Protein AF-A0A2E2U7T3-F1 (afdb_monomer_lite)

Structure (mmCIF, N/CA/C/O backbone):
data_AF-A0A2E2U7T3-F1
#
_entry.id   AF-A0A2E2U7T3-F1
#
loop_
_atom_site.group_PDB
_atom_site.id
_atom_site.type_symbol
_atom_site.label_atom_id
_atom_site.label_alt_id
_atom_site.label_comp_id
_atom_site.label_asym_id
_atom_site.label_entity_id
_atom_site.label_seq_id
_atom_site.pdbx_PDB_ins_code
_atom_site.Cartn_x
_atom_site.Cartn_y
_atom_site.Cartn_z
_atom_site.occupancy
_atom_site.B_iso_or_equiv
_atom_site.auth_seq_id
_atom_site.auth_comp_id
_atom_site.auth_asym_id
_atom_site.auth_atom_id
_atom_site.pdbx_PDB_model_num
ATOM 1 N N . MET A 1 1 ? -47.213 -24.373 41.919 1.00 46.91 1 MET A N 1
ATOM 2 C CA . MET A 1 1 ? -46.836 -24.764 40.545 1.00 46.91 1 MET A CA 1
ATOM 3 C C . MET A 1 1 ? -45.874 -23.704 40.054 1.00 46.91 1 MET A C 1
ATOM 5 O O . MET A 1 1 ? -46.317 -22.635 39.662 1.00 46.91 1 MET A O 1
ATOM 9 N N . GLU A 1 2 ? -44.577 -23.946 40.214 1.00 41.34 2 GLU A N 1
ATOM 10 C CA . GLU A 1 2 ? -43.526 -23.010 39.811 1.00 41.34 2 GLU A CA 1
ATOM 11 C C . GLU A 1 2 ? -43.036 -23.394 38.414 1.00 41.34 2 GLU A C 1
ATOM 13 O O . GLU A 1 2 ? -42.557 -24.502 38.183 1.00 41.34 2 GLU A O 1
ATOM 18 N N . SER A 1 3 ? -43.235 -22.485 37.466 1.00 50.59 3 SER A N 1
ATOM 19 C CA . SER A 1 3 ? -42.784 -22.589 36.083 1.00 50.59 3 SER A CA 1
ATOM 20 C C . SER A 1 3 ? -41.325 -22.142 35.986 1.00 50.59 3 SER A C 1
ATOM 22 O O . SER A 1 3 ? -41.040 -20.945 35.958 1.00 50.59 3 SER A O 1
ATOM 24 N N . GLY A 1 4 ? -40.403 -23.106 35.951 1.00 47.34 4 GLY A N 1
ATOM 25 C CA . GLY A 1 4 ? -38.987 -22.868 35.677 1.00 47.34 4 GLY A CA 1
ATOM 26 C C . GLY A 1 4 ? -38.748 -22.626 34.186 1.00 47.34 4 GLY A C 1
ATOM 27 O O . GLY A 1 4 ? -38.989 -23.506 33.362 1.00 47.34 4 GLY A O 1
ATOM 28 N N . VAL A 1 5 ? -38.276 -21.428 33.843 1.00 52.25 5 VAL A N 1
ATOM 29 C CA . VAL A 1 5 ? -37.826 -21.065 32.494 1.00 52.25 5 VAL A CA 1
ATOM 30 C C . VAL A 1 5 ? -36.401 -21.589 32.319 1.00 52.25 5 VAL A C 1
ATOM 32 O O . VAL A 1 5 ? -35.467 -21.085 32.940 1.00 52.25 5 VAL A O 1
ATOM 35 N N . GLY A 1 6 ? -36.241 -22.631 31.504 1.00 47.88 6 GLY A N 1
ATOM 36 C CA . GLY A 1 6 ? -34.936 -23.173 31.137 1.00 47.88 6 GLY A CA 1
ATOM 37 C C . GLY A 1 6 ? -34.226 -22.253 30.146 1.00 47.88 6 GLY A C 1
ATOM 38 O O . GLY A 1 6 ? -34.691 -22.077 29.023 1.00 47.88 6 GLY A O 1
ATOM 39 N N . PHE A 1 7 ? -33.096 -21.678 30.558 1.00 43.38 7 PHE A N 1
ATOM 40 C CA . PHE A 1 7 ? -32.148 -21.043 29.649 1.00 43.38 7 PHE A CA 1
ATOM 41 C C . PHE A 1 7 ? -31.358 -22.137 28.926 1.00 43.38 7 PHE A C 1
ATOM 43 O O . PHE A 1 7 ? -30.601 -22.882 29.541 1.00 43.38 7 PHE A O 1
ATOM 50 N N . THR A 1 8 ? -31.545 -22.245 27.615 1.00 48.19 8 THR A N 1
ATOM 51 C CA . THR A 1 8 ? -30.661 -23.015 26.738 1.00 48.19 8 THR A CA 1
ATOM 52 C C . THR A 1 8 ? -29.345 -22.264 26.581 1.00 48.19 8 THR A C 1
ATOM 54 O O . THR A 1 8 ? -29.297 -21.235 25.904 1.00 48.19 8 THR A O 1
ATOM 57 N N . GLU A 1 9 ? -28.289 -22.775 27.211 1.00 41.50 9 GLU A N 1
ATOM 58 C CA . GLU A 1 9 ? -26.912 -22.372 26.930 1.00 41.50 9 GLU A CA 1
ATOM 59 C C . GLU A 1 9 ? -26.604 -22.662 25.455 1.00 41.50 9 GLU A C 1
ATOM 61 O O . GLU A 1 9 ? -26.718 -23.794 24.979 1.00 41.50 9 GLU A O 1
ATOM 66 N N . LEU A 1 10 ? -26.273 -21.609 24.706 1.00 36.19 10 LEU A N 1
ATOM 67 C CA . LEU A 1 10 ? -25.765 -21.743 23.346 1.00 36.19 10 LEU A CA 1
ATOM 68 C C . LEU A 1 10 ? -24.374 -22.388 23.416 1.00 36.19 10 LEU A C 1
ATOM 70 O O . LEU A 1 10 ? -23.575 -21.991 24.264 1.00 36.19 10 LEU A O 1
ATOM 74 N N . PRO A 1 11 ? -24.060 -23.362 22.546 1.00 41.06 11 PRO A N 1
ATOM 75 C CA . PRO A 1 11 ? -22.774 -24.036 22.583 1.00 41.06 11 PRO A CA 1
ATOM 76 C C . PRO A 1 11 ? -21.643 -23.041 22.314 1.00 41.06 11 PRO A C 1
ATOM 78 O O . PRO A 1 11 ? -21.634 -22.356 21.288 1.00 41.06 11 PRO A O 1
ATOM 81 N N . ASP A 1 12 ? -20.674 -23.007 23.229 1.00 39.50 12 ASP A N 1
ATOM 82 C CA . ASP A 1 12 ? -19.398 -22.323 23.053 1.00 39.50 12 ASP A CA 1
ATOM 83 C C . ASP A 1 12 ? -18.688 -22.899 21.820 1.00 39.50 12 ASP A C 1
ATOM 85 O O . ASP A 1 12 ? -18.049 -23.955 21.848 1.00 39.50 12 ASP A O 1
ATOM 89 N N . LEU A 1 13 ? -18.813 -22.190 20.697 1.00 40.09 13 LEU A N 1
ATOM 90 C CA . LEU A 1 13 ? -17.999 -22.390 19.507 1.00 40.09 13 LEU A CA 1
ATOM 91 C C . LEU A 1 13 ? -16.556 -22.030 19.869 1.00 40.09 13 LEU A C 1
ATOM 93 O O . LEU A 1 13 ? -16.108 -20.895 19.694 1.00 40.09 13 LEU A O 1
ATOM 97 N N . HIS A 1 14 ? -15.818 -23.019 20.373 1.00 39.97 14 HIS A N 1
ATOM 98 C CA . HIS A 1 14 ? -14.368 -22.982 20.520 1.00 39.97 14 HIS A CA 1
ATOM 99 C C . HIS A 1 14 ? -13.716 -22.857 19.134 1.00 39.97 14 HIS A C 1
ATOM 101 O O . HIS A 1 14 ? -13.230 -23.815 18.537 1.00 39.97 14 HIS A O 1
ATOM 107 N N . TYR A 1 15 ? -13.712 -21.635 18.605 1.00 41.25 15 TYR A N 1
ATOM 108 C CA . TYR A 1 15 ? -12.959 -21.260 17.422 1.00 41.25 15 TYR A CA 1
ATOM 109 C C . TYR A 1 15 ? -11.473 -21.353 17.777 1.00 41.25 15 TYR A C 1
ATOM 111 O O . TYR A 1 15 ? -10.964 -20.563 18.579 1.00 41.25 15 TYR A O 1
ATOM 119 N N . SER A 1 16 ? -10.778 -22.339 17.209 1.00 46.09 16 SER A N 1
ATOM 120 C CA . SER A 1 16 ? -9.335 -22.509 17.377 1.00 46.09 16 SER A CA 1
ATOM 121 C C . SER A 1 16 ? -8.607 -21.186 17.102 1.00 46.09 16 SER A C 1
ATOM 123 O O . SER A 1 16 ? -8.783 -20.570 16.047 1.00 46.09 16 SER A O 1
ATOM 125 N N . GLN A 1 17 ? -7.747 -20.747 18.030 1.00 51.31 17 GLN A N 1
ATOM 126 C CA . GLN A 1 17 ? -6.911 -19.551 17.853 1.00 51.31 17 GLN A CA 1
ATOM 127 C C . GLN A 1 17 ? -6.013 -19.624 16.600 1.00 51.31 17 GLN A C 1
ATOM 129 O O . GLN A 1 17 ? -5.540 -18.581 16.145 1.00 51.31 17 GLN A O 1
ATOM 134 N N . SER A 1 18 ? -5.807 -20.813 16.012 1.00 54.72 18 SER A N 1
ATOM 135 C CA . SER A 1 18 ? -5.059 -20.972 14.760 1.00 54.72 18 SER A CA 1
ATOM 136 C C . SER A 1 18 ? -5.748 -20.311 13.560 1.00 54.72 18 SER A C 1
ATOM 138 O O . SER A 1 18 ? -5.061 -19.742 12.714 1.00 54.72 18 SER A O 1
ATOM 140 N N . ASP A 1 19 ? -7.084 -20.298 13.498 1.00 53.09 19 ASP A N 1
ATOM 141 C CA . ASP A 1 19 ? -7.810 -19.840 12.301 1.00 53.09 19 ASP A CA 1
ATOM 142 C C . ASP A 1 19 ? -7.903 -18.317 12.188 1.00 53.09 19 ASP A C 1
ATOM 144 O O . ASP A 1 19 ? -7.937 -17.783 11.081 1.00 53.09 19 ASP A O 1
ATOM 148 N N . LYS A 1 20 ? -7.800 -17.586 13.309 1.00 57.56 20 LYS A N 1
ATOM 149 C CA . LYS A 1 20 ? -7.731 -16.109 13.311 1.00 57.56 20 LYS A CA 1
ATOM 150 C C . LYS A 1 20 ? -6.426 -15.553 12.720 1.00 57.56 20 LYS A C 1
ATOM 152 O O . LYS A 1 20 ? -6.241 -14.337 12.650 1.00 57.56 20 LYS A O 1
ATOM 157 N N . SER A 1 21 ? -5.505 -16.433 12.326 1.00 68.38 21 SER A N 1
ATOM 158 C CA . SER A 1 21 ? -4.165 -16.096 11.851 1.00 68.38 21 SER A CA 1
ATOM 159 C C . SER A 1 21 ? -3.968 -16.314 10.351 1.00 68.38 21 SER A C 1
ATOM 161 O O . SER A 1 21 ? -2.831 -16.433 9.915 1.00 68.38 21 SER A O 1
ATOM 163 N N . SER A 1 22 ? -5.031 -16.342 9.542 1.00 87.88 22 SER A N 1
ATOM 164 C CA . SER A 1 22 ? -4.906 -16.461 8.084 1.00 87.88 22 SER A CA 1
ATOM 165 C C . SER A 1 22 ? -5.577 -15.305 7.352 1.00 87.88 22 SER A C 1
ATOM 167 O O . SER A 1 22 ? -6.648 -14.850 7.737 1.00 87.88 22 SER A O 1
ATOM 169 N N . TRP A 1 23 ? -4.983 -14.872 6.239 1.00 92.94 23 TRP A N 1
ATOM 170 C CA . TRP A 1 23 ? -5.620 -13.945 5.299 1.00 92.94 23 TRP A CA 1
ATOM 171 C C . TRP A 1 23 ? -6.943 -14.486 4.745 1.00 92.94 23 TRP A C 1
ATOM 173 O O . TRP A 1 23 ? -7.853 -13.713 4.457 1.00 92.94 23 TRP A O 1
ATOM 183 N N . LYS A 1 24 ? -7.067 -15.814 4.607 1.00 93.56 24 LYS A N 1
ATOM 184 C CA . LYS A 1 24 ? -8.181 -16.469 3.905 1.00 93.56 24 LYS A CA 1
ATOM 185 C C . LYS A 1 24 ? -9.553 -16.099 4.475 1.00 93.56 24 LYS A C 1
ATOM 187 O O . LYS A 1 24 ? -10.489 -15.942 3.702 1.00 93.56 24 LYS A O 1
ATOM 192 N N . MET A 1 25 ? -9.666 -15.931 5.792 1.00 93.44 25 MET A N 1
ATOM 193 C CA . MET A 1 25 ? -10.944 -15.619 6.447 1.00 93.44 25 MET A CA 1
ATOM 194 C C . MET A 1 25 ? -11.463 -14.206 6.152 1.00 93.44 25 MET A C 1
ATOM 196 O O . MET A 1 25 ? -12.645 -13.949 6.332 1.00 93.44 25 MET A O 1
ATOM 200 N N . TYR A 1 26 ? -10.586 -13.298 5.718 1.00 95.81 26 TYR A N 1
ATOM 201 C CA . TYR A 1 26 ? -10.921 -11.900 5.445 1.00 95.81 26 TYR A CA 1
ATOM 202 C C . TYR A 1 26 ? -11.040 -11.606 3.950 1.00 95.81 26 TYR A C 1
ATOM 204 O O . TYR A 1 26 ? -11.210 -10.453 3.563 1.00 95.81 26 TYR A O 1
ATOM 212 N N . LYS A 1 27 ? -10.862 -12.613 3.090 1.00 97.00 27 LYS A N 1
ATOM 213 C CA . LYS A 1 27 ? -10.844 -12.418 1.642 1.00 97.00 27 LYS A CA 1
ATOM 214 C C . LYS A 1 27 ? -12.244 -12.078 1.145 1.00 97.00 27 LYS A C 1
ATOM 216 O O . LYS A 1 27 ? -13.190 -12.807 1.423 1.00 97.00 27 LYS A O 1
ATOM 221 N N . VAL A 1 28 ? -12.341 -11.004 0.369 1.00 97.50 28 VAL A N 1
ATOM 222 C CA . VAL A 1 28 ? -13.601 -10.540 -0.228 1.00 97.50 28 VAL A CA 1
ATOM 223 C C . VAL A 1 28 ? -13.554 -10.501 -1.752 1.00 97.50 28 VAL A C 1
ATOM 225 O O . VAL A 1 28 ? -14.606 -10.451 -2.384 1.00 97.50 28 VAL A O 1
ATOM 228 N N . ASP A 1 29 ? -12.368 -10.545 -2.363 1.00 97.88 29 ASP A N 1
ATOM 229 C CA . ASP A 1 29 ? -12.221 -10.545 -3.821 1.00 97.88 29 ASP A CA 1
ATOM 230 C C . ASP A 1 29 ? -10.925 -11.238 -4.271 1.00 97.88 29 ASP A C 1
ATOM 232 O O . ASP A 1 29 ? -9.885 -11.096 -3.624 1.00 97.88 29 ASP A O 1
ATOM 236 N N . ASP A 1 30 ? -10.992 -11.952 -5.396 1.00 97.56 30 ASP A N 1
ATOM 237 C CA . ASP A 1 30 ? -9.853 -12.527 -6.133 1.00 97.56 30 ASP A CA 1
ATOM 238 C C . ASP A 1 30 ? -9.239 -11.538 -7.148 1.00 97.56 30 ASP A C 1
ATOM 240 O O . ASP A 1 30 ? -8.307 -11.869 -7.875 1.00 97.56 30 ASP A O 1
ATOM 244 N N . CYS A 1 31 ? -9.834 -10.350 -7.280 1.00 97.50 31 CYS A N 1
ATOM 245 C CA . CYS A 1 31 ? -9.489 -9.296 -8.228 1.00 97.50 31 CYS A CA 1
ATOM 246 C C . CYS A 1 31 ? -9.306 -9.779 -9.676 1.00 97.50 31 CYS A C 1
ATOM 248 O O . CYS A 1 31 ? -8.450 -9.322 -10.436 1.00 97.50 31 CYS A O 1
ATOM 250 N N . LEU A 1 32 ? -10.164 -10.702 -10.105 1.00 96.88 32 LEU A N 1
ATOM 251 C CA . LEU A 1 32 ? -10.082 -11.280 -11.442 1.00 96.88 32 LEU A CA 1
ATOM 252 C C . LEU A 1 32 ? -10.743 -10.423 -12.524 1.00 96.88 32 LEU A C 1
ATOM 254 O O . LEU A 1 32 ? -10.620 -10.776 -13.697 1.00 96.88 32 LEU A O 1
ATOM 258 N N . MET A 1 33 ? -11.366 -9.293 -12.170 1.00 97.00 33 MET A N 1
ATOM 259 C CA . MET A 1 33 ? -12.014 -8.409 -13.139 1.00 97.00 33 MET A CA 1
ATOM 260 C C . MET A 1 33 ? -11.006 -7.932 -14.188 1.00 97.00 33 MET A C 1
ATOM 262 O O . MET A 1 33 ? -9.823 -7.726 -13.896 1.00 97.00 33 MET A O 1
ATOM 266 N N . ALA A 1 34 ? -11.485 -7.766 -15.416 1.00 95.56 34 ALA A N 1
ATOM 267 C CA . ALA A 1 34 ? -10.718 -7.240 -16.533 1.00 95.56 34 ALA A CA 1
ATOM 268 C C . ALA A 1 34 ? -11.534 -6.149 -17.227 1.00 95.56 34 ALA A C 1
ATOM 270 O O . ALA A 1 34 ? -12.735 -6.312 -17.449 1.00 95.56 34 ALA A O 1
ATOM 271 N N . ASN A 1 35 ? -10.884 -5.040 -17.573 1.00 94.44 35 ASN A N 1
ATOM 272 C CA . ASN A 1 35 ? -11.495 -4.038 -18.436 1.00 94.44 35 ASN A CA 1
ATOM 273 C C . ASN A 1 35 ? -11.334 -4.458 -19.903 1.00 94.44 35 ASN A C 1
ATOM 275 O O . ASN A 1 35 ? -10.274 -4.263 -20.488 1.00 94.44 35 ASN A O 1
ATOM 279 N N . ILE A 1 36 ? -12.389 -5.022 -20.494 1.00 93.69 36 ILE A N 1
ATOM 280 C CA . ILE A 1 36 ? -12.374 -5.502 -21.886 1.00 93.69 36 ILE A CA 1
ATOM 281 C C . ILE A 1 36 ? -12.232 -4.382 -22.926 1.00 93.69 36 ILE A C 1
ATOM 283 O O . ILE A 1 36 ? -11.930 -4.664 -24.080 1.00 93.69 36 ILE A O 1
ATOM 287 N N . TYR A 1 37 ? -12.444 -3.126 -22.526 1.00 94.12 37 TYR A N 1
ATOM 288 C CA . TYR A 1 37 ? -12.296 -1.957 -23.395 1.00 94.12 37 TYR A CA 1
ATOM 289 C C . TYR A 1 37 ? -10.886 -1.356 -23.350 1.00 94.12 37 TYR A C 1
ATOM 291 O O . TYR A 1 37 ? -10.566 -0.470 -24.136 1.00 94.12 37 TYR A O 1
ATOM 299 N N . ASP A 1 38 ? -10.042 -1.807 -22.422 1.00 93.94 38 ASP A N 1
ATOM 300 C CA . ASP A 1 38 ? -8.648 -1.392 -22.322 1.00 93.94 38 ASP A CA 1
ATOM 301 C C . ASP A 1 38 ? -7.783 -2.413 -23.067 1.00 93.94 38 ASP A C 1
ATOM 303 O O . ASP A 1 38 ? -7.486 -3.495 -22.560 1.00 93.94 38 ASP A O 1
ATOM 307 N N . GLU A 1 39 ? -7.364 -2.071 -24.286 1.00 93.94 39 GLU A N 1
ATOM 308 C CA . GLU A 1 39 ? -6.544 -2.944 -25.141 1.00 93.94 39 GLU A CA 1
ATOM 309 C C . GLU A 1 39 ? -5.215 -3.356 -24.482 1.00 93.94 39 GLU A C 1
ATOM 311 O O . GLU A 1 39 ? -4.606 -4.366 -24.847 1.00 93.94 39 GLU A O 1
ATOM 316 N N . GLN A 1 40 ? -4.751 -2.594 -23.487 1.00 95.38 40 GLN A N 1
ATOM 317 C CA . GLN A 1 40 ? -3.533 -2.892 -22.741 1.00 95.38 40 GLN A CA 1
ATOM 318 C C . GLN A 1 40 ? -3.793 -3.723 -21.482 1.00 95.38 40 GLN A C 1
ATOM 320 O O . GLN A 1 40 ? -2.835 -4.098 -20.807 1.00 95.38 40 GLN A O 1
ATOM 325 N N . GLU A 1 41 ? -5.048 -4.022 -21.135 1.00 94.88 41 GLU A N 1
ATOM 326 C CA . GLU A 1 41 ? -5.402 -4.792 -19.941 1.00 94.88 41 GLU A CA 1
ATOM 327 C C . GLU A 1 41 ? -4.715 -6.158 -19.942 1.00 94.88 41 GLU A C 1
ATOM 329 O O . GLU A 1 41 ? -4.077 -6.521 -18.958 1.00 94.88 41 GLU A O 1
ATOM 334 N N . MET A 1 42 ? -4.765 -6.896 -21.055 1.00 95.19 42 MET A N 1
ATOM 335 C CA . MET A 1 42 ? -4.176 -8.238 -21.124 1.00 95.19 42 MET A CA 1
ATOM 336 C C . MET A 1 42 ? -2.658 -8.215 -20.918 1.00 95.19 42 MET A C 1
ATOM 338 O O . MET A 1 42 ? -2.148 -8.965 -20.088 1.00 95.19 42 MET A O 1
ATOM 342 N N . LYS A 1 43 ? -1.952 -7.279 -21.565 1.00 95.88 43 LYS A N 1
ATOM 343 C CA . LYS A 1 43 ? -0.509 -7.063 -21.352 1.00 95.88 43 LYS A CA 1
ATOM 344 C C . LYS A 1 43 ? -0.203 -6.648 -19.911 1.00 95.88 43 LYS A C 1
ATOM 346 O O . LYS A 1 43 ? 0.773 -7.093 -19.318 1.00 95.88 43 LYS A O 1
ATOM 351 N N . ALA A 1 44 ? -1.057 -5.825 -19.306 1.00 96.75 44 ALA A N 1
ATOM 352 C CA . ALA A 1 44 ? -0.914 -5.442 -17.905 1.00 96.75 44 ALA A CA 1
ATOM 353 C C . ALA A 1 44 ? -1.056 -6.651 -16.967 1.00 96.75 44 ALA A C 1
ATOM 355 O O . ALA A 1 44 ? -0.360 -6.758 -15.956 1.00 96.75 44 ALA A O 1
ATOM 356 N N . ARG A 1 45 ? -1.944 -7.594 -17.291 1.00 96.69 45 ARG A N 1
ATOM 357 C CA . ARG A 1 45 ? -2.126 -8.802 -16.481 1.00 96.69 45 ARG A CA 1
ATOM 358 C C . ARG A 1 45 ? -0.902 -9.714 -16.507 1.00 96.69 45 ARG A C 1
ATOM 360 O O . ARG A 1 45 ? -0.649 -10.362 -15.488 1.00 96.69 45 ARG A O 1
ATOM 367 N N . GLU A 1 46 ? -0.134 -9.733 -17.595 1.00 96.25 46 GLU A N 1
ATOM 368 C CA . GLU A 1 46 ? 1.138 -10.472 -17.693 1.00 96.25 46 GLU A CA 1
ATOM 369 C C . GLU A 1 46 ? 2.180 -9.955 -16.692 1.00 96.25 46 GLU A C 1
ATOM 371 O O . GLU A 1 46 ? 2.906 -10.745 -16.095 1.00 96.25 46 GLU A O 1
ATOM 376 N N . ILE A 1 47 ? 2.184 -8.646 -16.418 1.00 96.25 47 ILE A N 1
ATOM 377 C CA . ILE A 1 47 ? 3.038 -8.017 -15.393 1.00 96.25 47 ILE A CA 1
ATOM 378 C C . ILE A 1 47 ? 2.391 -7.989 -13.997 1.00 96.25 47 ILE A C 1
ATOM 380 O O . ILE A 1 47 ? 2.846 -7.281 -13.099 1.00 96.25 47 ILE A O 1
ATOM 384 N N . GLY A 1 48 ? 1.313 -8.755 -13.800 1.00 96.75 48 GLY A N 1
ATOM 385 C CA . GLY A 1 48 ? 0.676 -8.951 -12.500 1.00 96.75 48 GLY A CA 1
ATOM 386 C C . GLY A 1 48 ? -0.427 -7.957 -12.137 1.00 96.75 48 GLY A C 1
ATOM 387 O O . GLY A 1 48 ? -0.920 -8.023 -11.018 1.00 96.75 48 GLY A O 1
ATOM 388 N N . PHE A 1 49 ? -0.857 -7.064 -13.030 1.00 97.88 49 PHE A N 1
ATOM 389 C CA . PHE A 1 49 ? -1.966 -6.140 -12.757 1.00 97.88 49 PHE A CA 1
ATOM 390 C C . PHE A 1 49 ? -3.309 -6.880 -12.637 1.00 97.88 49 PHE A C 1
ATOM 392 O O . PHE A 1 49 ? -3.620 -7.745 -13.462 1.00 97.88 49 PHE A O 1
ATOM 399 N N . ARG A 1 50 ? -4.114 -6.556 -11.622 1.00 97.88 50 ARG A N 1
ATOM 400 C CA . ARG A 1 50 ? -5.440 -7.145 -11.366 1.00 97.88 50 ARG A CA 1
ATOM 401 C C . ARG A 1 50 ? -6.416 -6.069 -10.898 1.00 97.88 50 ARG A C 1
ATOM 403 O O . ARG A 1 50 ? -5.995 -5.099 -10.266 1.00 97.88 50 ARG A O 1
ATOM 410 N N . ARG A 1 51 ? -7.710 -6.244 -11.185 1.00 97.75 51 ARG A N 1
ATOM 411 C CA . ARG A 1 51 ? -8.782 -5.315 -10.788 1.00 97.75 51 ARG A CA 1
ATOM 412 C C . ARG A 1 51 ? -9.800 -6.023 -9.913 1.00 97.75 51 ARG A C 1
ATOM 414 O O . ARG A 1 51 ? -10.270 -7.105 -10.251 1.00 97.75 51 ARG A O 1
ATOM 421 N N . CYS A 1 52 ? -10.158 -5.401 -8.806 1.00 98.12 52 CYS A N 1
ATOM 422 C CA . CYS A 1 52 ? -11.176 -5.903 -7.897 1.00 98.12 52 CYS A CA 1
ATOM 423 C C . CYS A 1 52 ? -12.563 -5.392 -8.327 1.00 98.12 52 CYS A C 1
ATOM 425 O O . CYS A 1 52 ? -12.672 -4.479 -9.152 1.00 98.12 52 CYS A O 1
ATOM 427 N N . ARG A 1 53 ? -13.642 -5.998 -7.816 1.00 97.38 53 ARG A N 1
ATOM 428 C CA . ARG A 1 53 ? -15.026 -5.652 -8.203 1.00 97.38 53 ARG A CA 1
ATOM 429 C C . ARG A 1 53 ? -15.406 -4.209 -7.879 1.00 97.38 53 ARG A C 1
ATOM 431 O O . ARG A 1 53 ? -16.252 -3.634 -8.551 1.00 97.38 53 ARG A O 1
ATOM 438 N N . ASP A 1 54 ? -14.755 -3.623 -6.884 1.00 97.25 54 ASP A N 1
ATOM 439 C CA . ASP A 1 54 ? -14.899 -2.224 -6.476 1.00 97.25 54 ASP A CA 1
ATOM 440 C C . ASP A 1 54 ? -14.149 -1.223 -7.381 1.00 97.25 54 ASP A C 1
ATOM 442 O O . ASP A 1 54 ? -14.132 -0.030 -7.091 1.00 97.25 54 ASP A O 1
ATOM 446 N N . GLY A 1 55 ? -13.474 -1.680 -8.441 1.00 96.62 55 GLY A N 1
ATOM 447 C CA . GLY A 1 55 ? -12.658 -0.838 -9.320 1.00 96.62 55 GLY A CA 1
ATOM 448 C C . GLY A 1 55 ? -11.259 -0.508 -8.786 1.00 96.62 55 GLY A C 1
ATOM 449 O O . GLY A 1 55 ? -10.449 0.069 -9.513 1.00 96.62 55 GLY A O 1
ATOM 450 N N . SER A 1 56 ? -10.933 -0.908 -7.555 1.00 97.69 56 SER A N 1
ATOM 451 C CA . SER A 1 56 ? -9.564 -0.866 -7.047 1.00 97.69 56 SER A CA 1
ATOM 452 C C . SER A 1 56 ? -8.688 -1.920 -7.729 1.00 97.69 56 SER A C 1
ATOM 454 O O . SER A 1 56 ? -9.152 -2.743 -8.523 1.00 97.69 56 SER A O 1
ATOM 456 N N . ILE A 1 57 ? -7.390 -1.894 -7.429 1.00 97.69 57 ILE A N 1
ATOM 457 C CA . ILE A 1 57 ? -6.399 -2.736 -8.100 1.00 97.69 57 ILE A CA 1
ATOM 458 C C . ILE A 1 57 ? -5.471 -3.424 -7.116 1.00 97.69 57 ILE A C 1
ATOM 460 O O . ILE A 1 57 ? -5.130 -2.876 -6.068 1.00 97.69 57 ILE A O 1
ATOM 464 N N . SER A 1 58 ? -5.010 -4.608 -7.487 1.00 97.75 58 SER A N 1
ATOM 465 C CA . SER A 1 58 ? -4.049 -5.387 -6.715 1.00 97.75 58 SER A CA 1
ATOM 466 C C . SER A 1 58 ? -3.001 -5.925 -7.680 1.00 97.75 58 SER A C 1
ATOM 468 O O . SER A 1 58 ? -3.338 -6.445 -8.737 1.00 97.75 58 SER A O 1
ATOM 470 N N . PHE A 1 59 ? -1.721 -5.769 -7.373 1.00 97.88 59 PHE A N 1
ATOM 471 C CA . PHE A 1 59 ? -0.661 -6.403 -8.146 1.00 97.88 59 PHE A CA 1
ATOM 472 C C . PHE A 1 59 ? -0.294 -7.759 -7.539 1.00 97.88 59 PHE A C 1
ATOM 474 O O . PHE A 1 59 ? -0.189 -7.906 -6.317 1.00 97.88 59 PHE A O 1
ATOM 481 N N . VAL A 1 60 ? -0.042 -8.738 -8.408 1.00 96.88 60 VAL A N 1
ATOM 482 C CA . VAL A 1 60 ? 0.583 -10.009 -8.032 1.00 96.88 60 VAL A CA 1
ATOM 483 C C . VAL A 1 60 ? 1.974 -9.707 -7.485 1.00 96.88 60 VAL A C 1
ATOM 485 O O . VAL A 1 60 ? 2.772 -9.016 -8.123 1.00 96.88 60 VAL A O 1
ATOM 488 N N . GLN A 1 61 ? 2.288 -10.241 -6.305 1.00 95.06 61 GLN A N 1
ATOM 489 C CA . GLN A 1 61 ? 3.630 -10.094 -5.760 1.00 95.06 61 GLN A CA 1
ATOM 490 C C . GLN A 1 61 ? 4.601 -11.030 -6.490 1.00 95.06 61 GLN A C 1
ATOM 492 O O . GLN A 1 61 ? 4.365 -12.238 -6.534 1.00 95.06 61 GLN A O 1
ATOM 497 N N . PRO A 1 62 ? 5.743 -10.520 -6.975 1.00 93.88 62 PRO A N 1
ATOM 498 C CA . PRO A 1 62 ? 6.780 -11.372 -7.537 1.00 93.88 62 PRO A CA 1
ATOM 499 C C . PRO A 1 62 ? 7.333 -12.369 -6.503 1.00 93.88 62 PRO A C 1
ATOM 501 O O . PRO A 1 62 ? 7.370 -12.062 -5.306 1.00 93.88 62 PRO A O 1
ATOM 504 N N . PRO A 1 63 ? 7.843 -13.535 -6.932 1.00 91.44 63 PRO A N 1
ATOM 505 C CA . PRO A 1 63 ? 8.447 -14.491 -6.014 1.00 91.44 63 PRO A CA 1
ATOM 506 C C . PRO A 1 63 ? 9.596 -13.849 -5.226 1.00 91.44 63 PRO A C 1
ATOM 508 O O . PRO A 1 63 ? 10.378 -13.049 -5.758 1.00 91.44 63 PRO A O 1
ATOM 511 N N . ALA A 1 64 ? 9.693 -14.204 -3.943 1.00 89.12 64 ALA A N 1
ATOM 512 C CA . ALA A 1 64 ? 10.792 -13.769 -3.093 1.00 89.12 64 ALA A CA 1
ATOM 513 C C . ALA A 1 64 ? 12.137 -14.286 -3.635 1.00 89.12 64 ALA A C 1
ATOM 515 O O . ALA A 1 64 ? 12.201 -15.335 -4.279 1.00 89.12 64 ALA A O 1
ATOM 516 N N . ARG A 1 65 ? 13.221 -13.550 -3.377 1.00 85.50 65 ARG A N 1
ATOM 517 C CA . ARG A 1 65 ? 14.583 -13.914 -3.812 1.00 85.50 65 ARG A CA 1
ATOM 518 C C . ARG A 1 65 ? 15.548 -13.991 -2.627 1.00 85.50 65 ARG A C 1
ATOM 520 O O . ARG A 1 65 ? 15.252 -13.501 -1.541 1.00 85.50 65 ARG A O 1
ATOM 527 N N . GLY A 1 66 ? 16.720 -14.581 -2.854 1.00 82.81 66 GLY A N 1
ATOM 528 C CA . GLY A 1 66 ? 17.756 -14.752 -1.832 1.00 82.81 66 GLY A CA 1
ATOM 529 C C . GLY A 1 66 ? 17.512 -15.946 -0.904 1.00 82.81 66 GLY A C 1
ATOM 530 O O . GLY A 1 66 ? 16.470 -16.601 -0.960 1.00 82.81 66 GLY A O 1
ATOM 531 N N . VAL A 1 67 ? 18.500 -16.244 -0.056 1.00 76.44 67 VAL A N 1
ATOM 532 C CA . VAL A 1 67 ? 18.464 -17.387 0.871 1.00 76.44 67 VAL A CA 1
ATOM 533 C C . VAL A 1 67 ? 17.272 -17.241 1.821 1.00 76.44 67 VAL A C 1
ATOM 535 O O . VAL A 1 67 ? 17.141 -16.228 2.502 1.00 76.44 67 VAL A O 1
ATOM 538 N N . GLY A 1 68 ? 16.375 -18.232 1.828 1.00 77.06 68 GLY A N 1
ATOM 539 C CA . GLY A 1 68 ? 15.174 -18.228 2.672 1.00 77.06 68 GLY A CA 1
ATOM 540 C C . GLY A 1 68 ? 14.121 -17.175 2.300 1.00 77.06 68 GLY A C 1
ATOM 541 O O . GLY A 1 68 ? 13.301 -16.829 3.143 1.00 77.06 68 GLY A O 1
ATOM 542 N N . GLY A 1 69 ? 14.146 -16.630 1.075 1.00 77.94 69 GLY A N 1
ATOM 543 C CA . GLY A 1 69 ? 13.202 -15.585 0.658 1.00 77.94 69 GLY A CA 1
ATOM 544 C C . GLY A 1 69 ? 13.488 -14.216 1.282 1.00 77.94 69 GLY A C 1
ATOM 545 O O . GLY A 1 69 ? 12.573 -13.409 1.435 1.00 77.94 69 GLY A O 1
ATOM 546 N N . TRP A 1 70 ? 1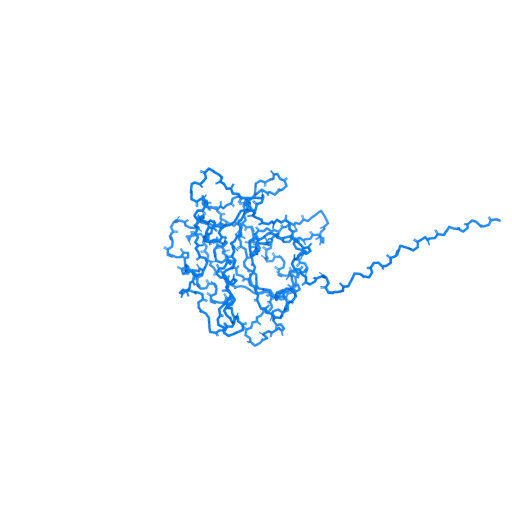4.753 -13.961 1.637 1.00 74.94 70 TRP A N 1
ATOM 547 C CA . TRP A 1 70 ? 15.234 -12.724 2.261 1.00 74.94 70 TRP A CA 1
ATOM 548 C C . TRP A 1 70 ? 14.685 -11.447 1.607 1.00 74.94 70 TRP A C 1
ATOM 550 O O . TRP A 1 70 ? 14.295 -10.501 2.288 1.00 74.94 70 TRP A O 1
ATOM 560 N N . GLU A 1 71 ? 14.592 -11.418 0.279 1.00 80.12 71 GLU A N 1
ATOM 561 C CA . GLU A 1 71 ? 14.000 -10.316 -0.469 1.00 80.12 71 GLU A CA 1
ATOM 562 C C . GLU A 1 71 ? 12.509 -10.578 -0.749 1.00 80.12 71 GLU A C 1
ATOM 564 O O . GLU A 1 71 ? 12.115 -10.950 -1.858 1.00 80.12 71 GLU A O 1
ATOM 569 N N . GLY A 1 72 ? 11.667 -10.378 0.268 1.00 77.00 72 GLY A N 1
ATOM 570 C CA . GLY A 1 72 ? 10.210 -10.416 0.133 1.00 77.00 72 GLY A CA 1
ATOM 571 C C . GLY A 1 72 ? 9.704 -9.196 -0.641 1.00 77.00 72 GLY A C 1
ATOM 572 O O . GLY A 1 72 ? 9.640 -8.098 -0.089 1.00 77.00 72 GLY A O 1
ATOM 573 N N . LYS A 1 73 ? 9.334 -9.374 -1.918 1.00 91.44 73 LYS A N 1
ATOM 574 C CA . LYS A 1 73 ? 8.966 -8.320 -2.896 1.00 91.44 73 LYS A CA 1
ATOM 575 C C . LYS A 1 73 ? 7.652 -7.557 -2.594 1.00 91.44 73 LYS A C 1
ATOM 577 O O . LYS A 1 73 ? 7.023 -6.968 -3.476 1.00 91.44 73 LYS A O 1
ATOM 582 N N . CYS A 1 74 ? 7.214 -7.564 -1.339 1.00 94.25 74 CYS A N 1
ATOM 583 C CA . CYS A 1 74 ? 5.989 -6.923 -0.864 1.00 94.25 74 CYS A CA 1
ATOM 584 C C . CYS A 1 74 ? 6.044 -5.389 -0.956 1.00 94.25 74 CYS A C 1
ATOM 586 O O . CYS A 1 74 ? 5.050 -4.761 -1.311 1.00 94.25 74 CYS A O 1
ATOM 588 N N . GLY A 1 75 ? 7.210 -4.772 -0.717 1.00 95.81 75 GLY A N 1
ATOM 589 C CA . GLY A 1 75 ? 7.383 -3.317 -0.838 1.00 95.81 75 GLY A CA 1
ATOM 590 C C . GLY A 1 75 ? 7.214 -2.826 -2.279 1.00 95.81 75 GLY A C 1
ATOM 591 O O . GLY A 1 75 ? 6.564 -1.814 -2.523 1.00 95.81 75 GLY A O 1
ATOM 592 N N . GLN A 1 76 ? 7.732 -3.588 -3.242 1.00 96.62 76 GLN A N 1
ATOM 593 C CA . GLN A 1 76 ? 7.564 -3.357 -4.676 1.00 96.62 76 GLN A CA 1
ATOM 594 C C . GLN A 1 76 ? 6.093 -3.458 -5.089 1.00 96.62 76 GLN A C 1
ATOM 596 O O . GLN A 1 76 ? 5.606 -2.629 -5.848 1.00 96.62 76 GLN A O 1
ATOM 601 N N . THR A 1 77 ? 5.377 -4.442 -4.541 1.00 97.31 77 THR A N 1
ATOM 602 C CA . THR A 1 77 ? 3.942 -4.636 -4.798 1.00 97.31 77 THR A CA 1
ATOM 603 C C . THR A 1 77 ? 3.121 -3.461 -4.265 1.00 97.31 77 THR A C 1
ATOM 605 O O . THR A 1 77 ? 2.288 -2.920 -4.985 1.00 97.31 77 THR A O 1
ATOM 608 N N . PHE A 1 78 ? 3.409 -2.991 -3.044 1.00 97.62 78 PHE A N 1
ATOM 609 C CA . PHE A 1 78 ? 2.835 -1.745 -2.521 1.00 97.62 78 PHE A CA 1
ATOM 610 C C . PHE A 1 78 ? 3.146 -0.543 -3.428 1.00 97.62 78 PHE A C 1
ATOM 612 O O . PHE A 1 78 ? 2.262 0.270 -3.705 1.00 97.62 78 PHE A O 1
ATOM 619 N N . GLY A 1 79 ? 4.387 -0.443 -3.913 1.00 97.62 79 GLY A N 1
ATOM 620 C CA . GLY A 1 79 ? 4.795 0.600 -4.847 1.00 97.62 79 GLY A CA 1
ATOM 621 C C . GLY A 1 79 ? 3.960 0.588 -6.126 1.00 97.62 79 GLY A C 1
ATOM 622 O O . GLY A 1 79 ? 3.440 1.631 -6.512 1.00 97.62 79 GLY A O 1
ATOM 623 N N . ALA A 1 80 ? 3.777 -0.581 -6.746 1.00 98.06 80 ALA A N 1
ATOM 624 C CA . ALA A 1 80 ? 2.976 -0.742 -7.960 1.00 98.06 80 ALA A CA 1
ATOM 625 C C . ALA A 1 80 ? 1.494 -0.421 -7.716 1.00 98.06 80 ALA A C 1
ATOM 627 O O . ALA A 1 80 ? 0.901 0.351 -8.472 1.00 98.06 80 ALA A O 1
ATOM 628 N N . ASN A 1 81 ? 0.926 -0.930 -6.613 1.00 98.19 81 ASN A N 1
ATOM 629 C CA . ASN A 1 81 ? -0.443 -0.616 -6.209 1.00 98.19 81 ASN A CA 1
ATOM 630 C C . ASN A 1 81 ? -0.649 0.898 -6.084 1.00 98.19 81 ASN A C 1
ATOM 632 O O . ASN A 1 81 ? -1.617 1.465 -6.593 1.00 98.19 81 ASN A O 1
ATOM 636 N N . THR A 1 82 ? 0.287 1.565 -5.413 1.00 97.62 82 THR A N 1
ATOM 637 C CA . THR A 1 82 ? 0.193 3.001 -5.172 1.00 97.62 82 THR A CA 1
ATOM 638 C C . THR A 1 82 ? 0.382 3.808 -6.448 1.00 97.62 82 THR A C 1
ATOM 640 O O . THR A 1 82 ? -0.371 4.746 -6.703 1.00 97.62 82 THR A O 1
ATOM 643 N N . LEU A 1 83 ? 1.368 3.438 -7.262 1.00 97.19 83 LEU A N 1
ATOM 644 C CA . LEU A 1 83 ? 1.677 4.145 -8.493 1.00 97.19 83 LEU A CA 1
ATOM 645 C C . LEU A 1 83 ? 0.485 4.130 -9.458 1.00 97.19 83 LEU A C 1
ATOM 647 O O . LEU A 1 83 ? 0.151 5.162 -10.036 1.00 97.19 83 LEU A O 1
ATOM 651 N N . TYR A 1 84 ? -0.207 2.996 -9.578 1.00 97.50 84 TYR A N 1
ATOM 652 C CA . TYR A 1 84 ? -1.439 2.953 -10.359 1.00 97.50 84 TYR A CA 1
ATOM 653 C C . TYR A 1 84 ? -2.565 3.751 -9.695 1.00 97.50 84 TYR A C 1
ATOM 655 O O . TYR A 1 84 ? -3.257 4.504 -10.370 1.00 97.50 84 TYR A O 1
ATOM 663 N N . SER A 1 85 ? -2.740 3.631 -8.377 1.00 97.06 85 SER A N 1
ATOM 664 C CA . SER A 1 85 ? -3.837 4.312 -7.674 1.00 97.06 85 SER A CA 1
ATOM 665 C C . SER A 1 85 ? -3.764 5.839 -7.770 1.00 97.06 85 SER A C 1
ATOM 667 O O . SER A 1 85 ? -4.802 6.494 -7.789 1.00 97.06 85 SER A O 1
ATOM 669 N N . LEU A 1 86 ? -2.554 6.405 -7.827 1.00 96.38 86 LEU A N 1
ATOM 670 C CA . LEU A 1 86 ? -2.337 7.855 -7.867 1.00 96.38 86 LEU A CA 1
ATOM 671 C C . LEU A 1 86 ? -2.027 8.401 -9.269 1.00 96.38 86 LEU A C 1
ATOM 673 O O . LEU A 1 86 ? -2.250 9.587 -9.514 1.00 96.38 86 LEU A O 1
ATOM 677 N N . CYS A 1 87 ? -1.502 7.567 -10.171 1.00 96.06 87 CYS A N 1
ATOM 678 C CA . CYS A 1 87 ? -0.990 8.009 -11.472 1.00 96.06 87 CYS A CA 1
ATOM 679 C C . CYS A 1 87 ? -1.426 7.140 -12.662 1.00 96.06 87 CYS A C 1
ATOM 681 O O . CYS A 1 87 ? -0.961 7.368 -13.774 1.00 96.06 87 CYS A O 1
ATOM 683 N N . GLN A 1 88 ? -2.241 6.101 -12.449 1.00 95.81 88 GLN A N 1
ATOM 684 C CA . GLN A 1 88 ? -2.656 5.109 -13.458 1.00 95.81 88 GLN A CA 1
ATOM 685 C C . GLN A 1 88 ? -1.511 4.432 -14.235 1.00 95.81 88 GLN A C 1
ATOM 687 O O . GLN A 1 88 ? -1.732 3.824 -15.284 1.00 95.81 88 GLN A O 1
ATOM 692 N N . LYS A 1 89 ? -0.277 4.455 -13.712 1.00 96.38 89 LYS A N 1
ATOM 693 C CA . LYS A 1 89 ? 0.861 3.782 -14.354 1.00 96.38 89 LYS A CA 1
ATOM 694 C C . LYS A 1 89 ? 0.912 2.307 -13.967 1.00 96.38 89 LYS A C 1
ATOM 696 O O . LYS A 1 89 ? 1.067 1.954 -12.798 1.00 96.38 89 LYS A O 1
ATOM 701 N N . LYS A 1 90 ? 0.794 1.443 -14.977 1.00 96.75 90 LYS A N 1
ATOM 702 C CA . LYS A 1 90 ? 0.916 -0.016 -14.868 1.00 96.75 90 LYS A CA 1
ATOM 703 C C . LYS A 1 90 ? 2.390 -0.393 -14.993 1.00 96.75 90 LYS A C 1
ATOM 705 O O . LYS A 1 90 ? 3.018 -0.058 -15.992 1.00 96.75 90 LYS A O 1
ATOM 710 N N . VAL A 1 91 ? 2.947 -1.066 -13.990 1.00 97.06 91 VAL A N 1
ATOM 711 C CA . VAL A 1 91 ? 4.377 -1.407 -13.94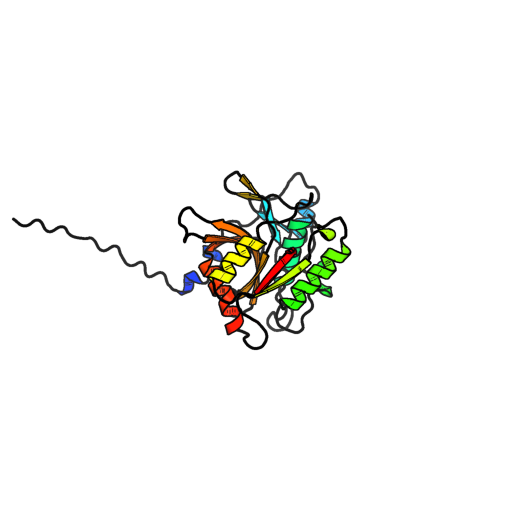9 1.00 97.06 91 VAL A CA 1
ATOM 712 C C . VAL A 1 91 ? 4.586 -2.815 -13.408 1.00 97.06 91 VAL A C 1
ATOM 714 O O . VAL A 1 91 ? 3.838 -3.248 -12.537 1.00 97.06 91 VAL A O 1
ATOM 717 N N . ASP A 1 92 ? 5.609 -3.517 -13.900 1.00 97.44 92 ASP A N 1
ATOM 718 C CA . ASP A 1 92 ? 6.053 -4.782 -13.306 1.00 97.44 92 ASP A CA 1
ATOM 719 C C . ASP A 1 92 ? 6.720 -4.479 -11.951 1.00 97.44 92 ASP A C 1
ATOM 721 O O . ASP A 1 92 ? 7.774 -3.822 -11.929 1.00 97.44 92 ASP A O 1
ATOM 725 N N . PRO A 1 93 ? 6.164 -4.950 -10.815 1.00 96.50 93 PRO A N 1
ATOM 726 C CA . PRO A 1 93 ? 6.738 -4.679 -9.504 1.00 96.50 93 PRO A CA 1
ATOM 727 C C . PRO A 1 93 ? 8.191 -5.169 -9.373 1.00 96.50 93 PRO A C 1
ATOM 729 O O . PRO A 1 93 ? 9.012 -4.525 -8.715 1.00 96.50 93 PRO A O 1
ATOM 732 N N . ALA A 1 94 ? 8.541 -6.301 -9.992 1.00 94.25 94 ALA A N 1
ATOM 733 C CA . ALA A 1 94 ? 9.862 -6.909 -9.869 1.00 94.25 94 ALA A CA 1
ATOM 734 C C . ALA A 1 94 ? 10.949 -6.076 -10.549 1.00 94.25 94 ALA A C 1
ATOM 736 O O . ALA A 1 94 ? 12.053 -5.962 -10.008 1.00 94.25 94 ALA A O 1
ATOM 737 N N . GLN A 1 95 ? 10.636 -5.530 -11.725 1.00 96.00 95 GLN A N 1
ATOM 738 C CA . GLN A 1 95 ? 11.589 -4.820 -12.575 1.00 96.00 95 GLN A CA 1
ATOM 739 C C . GLN A 1 95 ? 11.643 -3.331 -12.235 1.00 96.00 95 GLN A C 1
ATOM 741 O O . GLN A 1 95 ? 12.720 -2.791 -11.982 1.00 96.00 95 GLN A O 1
ATOM 746 N N . TYR A 1 96 ? 10.483 -2.672 -12.154 1.00 97.12 96 TYR A N 1
ATOM 747 C CA . TYR A 1 96 ? 10.400 -1.213 -12.057 1.00 97.12 96 TYR A CA 1
ATOM 748 C C . TYR A 1 96 ? 11.043 -0.666 -10.774 1.00 97.12 96 TYR A C 1
ATOM 750 O O . TYR A 1 96 ? 11.746 0.342 -10.785 1.00 97.12 96 TYR A O 1
ATOM 758 N N . PHE A 1 97 ? 10.857 -1.367 -9.654 1.00 96.19 97 PHE A N 1
ATOM 759 C CA . PHE A 1 97 ? 11.310 -0.914 -8.337 1.00 96.19 97 PHE A CA 1
ATOM 760 C C . PHE A 1 97 ? 12.676 -1.483 -7.918 1.00 96.19 97 PHE A C 1
ATOM 762 O O . PHE A 1 97 ? 13.155 -1.187 -6.817 1.00 96.19 97 PHE A O 1
ATOM 769 N N . GLN A 1 98 ? 13.319 -2.301 -8.762 1.00 92.50 98 GLN A N 1
ATOM 770 C CA . GLN A 1 98 ? 14.527 -3.056 -8.404 1.00 92.50 98 GLN A CA 1
ATOM 771 C C . GLN A 1 98 ? 15.672 -2.156 -7.916 1.00 92.50 98 GLN A C 1
ATOM 773 O O . GLN A 1 98 ? 16.379 -2.505 -6.970 1.00 92.50 98 GLN A O 1
ATOM 778 N N . SER A 1 99 ? 15.852 -0.991 -8.539 1.00 93.19 99 SER A N 1
ATOM 779 C CA . SER A 1 99 ? 16.959 -0.077 -8.235 1.00 93.19 99 SER A CA 1
ATOM 780 C C . SER A 1 99 ? 16.711 0.811 -7.012 1.00 93.19 99 SER A C 1
ATOM 782 O O . SER A 1 99 ? 17.670 1.289 -6.406 1.00 93.19 99 SER A O 1
ATOM 784 N N . VAL A 1 100 ? 15.449 1.034 -6.624 1.00 94.38 100 VAL A N 1
ATOM 785 C CA . VAL A 1 100 ? 15.083 2.013 -5.584 1.00 94.38 100 VAL A CA 1
ATOM 786 C C . VAL A 1 100 ? 14.658 1.385 -4.259 1.00 94.38 100 VAL A C 1
ATOM 788 O O . VAL A 1 100 ? 14.771 2.038 -3.224 1.00 94.38 100 VAL A O 1
ATOM 791 N N . PHE A 1 101 ? 14.219 0.123 -4.262 1.00 93.75 101 PHE A N 1
ATOM 792 C CA . PHE A 1 101 ? 13.827 -0.615 -3.051 1.00 93.75 101 PHE A CA 1
ATOM 793 C C . PHE A 1 101 ? 14.852 -1.655 -2.604 1.00 93.75 101 PHE A C 1
ATOM 795 O O . PHE A 1 101 ? 14.530 -2.553 -1.830 1.00 93.75 101 PHE A O 1
ATOM 802 N N . ARG A 1 102 ? 16.100 -1.541 -3.061 1.00 87.44 102 ARG A N 1
ATOM 803 C CA . ARG A 1 102 ? 17.171 -2.429 -2.617 1.00 87.44 102 ARG A CA 1
ATOM 804 C C . ARG A 1 102 ? 17.487 -2.172 -1.141 1.00 87.44 102 ARG A C 1
ATOM 806 O O . ARG A 1 102 ? 17.920 -1.081 -0.772 1.00 87.44 102 ARG A O 1
ATOM 813 N N . ASP A 1 103 ? 17.305 -3.193 -0.314 1.00 83.75 103 ASP A N 1
ATOM 814 C CA . ASP A 1 103 ? 17.713 -3.210 1.089 1.00 83.75 103 ASP A CA 1
ATOM 815 C C . ASP A 1 103 ? 18.621 -4.421 1.334 1.00 83.75 103 ASP A C 1
ATOM 817 O O . ASP A 1 103 ? 18.500 -5.459 0.688 1.00 83.75 103 ASP A O 1
ATOM 821 N N . ILE A 1 104 ? 19.568 -4.261 2.251 1.00 83.25 104 ILE A N 1
ATOM 822 C CA . ILE A 1 104 ? 20.440 -5.342 2.735 1.00 83.25 104 ILE A CA 1
ATOM 823 C C . ILE A 1 104 ? 19.731 -6.182 3.803 1.00 83.25 104 ILE A C 1
ATOM 825 O O . ILE A 1 104 ? 20.094 -7.332 4.029 1.00 83.25 104 ILE A O 1
ATOM 829 N N . THR A 1 105 ? 18.719 -5.615 4.458 1.00 83.50 105 THR A N 1
ATOM 830 C CA . THR A 1 105 ? 17.887 -6.308 5.452 1.00 83.50 105 THR A CA 1
ATOM 831 C C . THR A 1 105 ? 16.740 -7.082 4.785 1.00 83.50 105 THR A C 1
ATOM 833 O O . THR A 1 105 ? 16.461 -6.829 3.613 1.00 83.50 105 THR A O 1
ATOM 836 N N . PRO A 1 106 ? 16.078 -8.029 5.482 1.00 78.56 106 PRO A N 1
ATOM 837 C CA . PRO A 1 106 ? 14.956 -8.756 4.902 1.00 78.56 106 PRO A CA 1
ATOM 838 C C . PRO A 1 106 ? 13.812 -7.812 4.521 1.00 78.56 106 PRO A C 1
ATOM 840 O O . PRO A 1 106 ? 13.345 -7.021 5.346 1.00 78.56 106 PRO A O 1
ATOM 843 N N . GLY A 1 107 ? 13.330 -7.923 3.285 1.00 83.19 107 GLY A N 1
ATOM 844 C CA . GLY A 1 107 ? 12.302 -7.036 2.737 1.00 83.19 107 GLY A CA 1
ATOM 845 C C . GLY A 1 107 ? 12.799 -5.604 2.501 1.00 83.19 107 GLY A C 1
ATOM 846 O O . GLY A 1 107 ? 13.954 -5.380 2.163 1.00 83.19 107 GLY A O 1
ATOM 847 N N . VAL A 1 108 ? 11.908 -4.616 2.634 1.00 90.88 108 VAL A N 1
ATOM 848 C CA . VAL A 1 108 ? 12.226 -3.193 2.413 1.00 90.88 108 VAL A CA 1
ATOM 849 C C . VAL A 1 108 ? 11.925 -2.417 3.687 1.00 90.88 108 VAL A C 1
ATOM 851 O O . VAL A 1 108 ? 10.769 -2.360 4.113 1.00 90.88 108 VAL A O 1
ATOM 854 N N . ARG A 1 109 ? 12.927 -1.782 4.309 1.00 93.94 109 ARG A N 1
ATOM 855 C CA . ARG A 1 109 ? 12.673 -0.968 5.508 1.00 93.94 109 ARG A CA 1
ATOM 856 C C . ARG A 1 109 ? 11.806 0.250 5.179 1.00 93.94 109 ARG A C 1
ATOM 858 O O . ARG A 1 109 ? 11.982 0.847 4.114 1.00 93.94 109 ARG A O 1
ATOM 865 N N . PRO A 1 110 ? 10.969 0.727 6.121 1.00 95.31 110 PRO A N 1
ATOM 866 C CA . PRO A 1 110 ? 10.087 1.876 5.889 1.00 95.31 110 PRO A CA 1
ATOM 867 C C . PRO A 1 110 ? 10.806 3.128 5.366 1.00 95.31 110 PRO A C 1
ATOM 869 O O . PRO A 1 110 ? 10.307 3.825 4.487 1.00 95.31 110 PRO A O 1
ATOM 872 N N . GLY A 1 111 ? 12.018 3.396 5.866 1.00 95.81 111 GLY A N 1
ATOM 873 C CA . GLY A 1 111 ? 12.828 4.526 5.412 1.00 95.81 111 GLY A CA 1
ATOM 874 C C . GLY A 1 111 ? 13.329 4.391 3.970 1.00 95.81 111 GLY A C 1
ATOM 875 O O . GLY A 1 111 ? 13.397 5.402 3.270 1.00 95.81 111 GLY A O 1
ATOM 876 N N . ILE A 1 112 ? 13.659 3.172 3.522 1.00 95.69 112 ILE A N 1
ATOM 877 C CA . ILE A 1 112 ? 14.022 2.901 2.122 1.00 95.69 112 ILE A CA 1
ATOM 878 C C . ILE A 1 112 ? 12.783 3.027 1.245 1.00 95.69 112 ILE A C 1
ATOM 880 O O . ILE A 1 112 ? 12.833 3.747 0.253 1.00 95.69 112 ILE A O 1
ATOM 884 N N . LEU A 1 113 ? 11.669 2.415 1.658 1.00 96.69 113 LEU A N 1
ATOM 885 C CA . LEU A 1 113 ? 10.407 2.468 0.924 1.00 96.69 113 LEU A CA 1
ATOM 886 C C . LEU A 1 113 ? 9.971 3.916 0.671 1.00 96.69 113 LEU A C 1
ATOM 888 O O . LEU A 1 113 ? 9.756 4.303 -0.472 1.00 96.69 113 LEU A O 1
ATOM 892 N N . ARG A 1 114 ? 9.956 4.753 1.718 1.00 97.38 114 ARG A N 1
ATOM 893 C CA . ARG A 1 114 ? 9.656 6.190 1.611 1.00 97.38 114 ARG A CA 1
ATOM 894 C C . ARG A 1 114 ? 10.566 6.903 0.606 1.00 97.38 114 ARG A C 1
ATOM 896 O O . ARG A 1 114 ? 10.072 7.641 -0.237 1.00 97.38 114 ARG A O 1
ATOM 903 N N . ARG A 1 115 ? 11.890 6.719 0.703 1.00 96.75 115 ARG A N 1
ATOM 904 C CA . ARG A 1 115 ? 12.848 7.388 -0.201 1.00 96.75 115 ARG A CA 1
ATOM 905 C C . ARG A 1 115 ? 12.696 6.923 -1.645 1.00 96.75 115 ARG A C 1
ATOM 907 O O . ARG A 1 115 ? 12.785 7.747 -2.545 1.00 96.75 115 ARG A O 1
ATOM 914 N N . GLY A 1 116 ? 12.482 5.627 -1.860 1.00 96.94 116 GLY A N 1
ATOM 915 C CA . GLY A 1 116 ? 12.285 5.085 -3.198 1.00 96.94 116 GLY A CA 1
ATOM 916 C C . GLY A 1 116 ? 10.978 5.571 -3.823 1.00 96.94 116 GLY A C 1
ATOM 917 O O . GLY A 1 116 ? 10.990 5.961 -4.984 1.00 96.94 116 GLY A O 1
ATOM 918 N N . MET A 1 117 ? 9.889 5.643 -3.045 1.00 97.31 117 MET A N 1
ATOM 919 C CA . MET A 1 117 ? 8.627 6.220 -3.515 1.00 97.31 117 MET A CA 1
ATOM 920 C C . MET A 1 117 ? 8.776 7.704 -3.856 1.00 97.31 117 MET A C 1
ATOM 922 O O . MET A 1 117 ? 8.324 8.112 -4.921 1.00 97.31 117 MET A O 1
ATOM 926 N N . GLN A 1 118 ? 9.474 8.484 -3.019 1.00 96.38 118 GLN A N 1
ATOM 927 C CA . GLN A 1 118 ? 9.780 9.885 -3.328 1.00 96.38 118 GLN A CA 1
ATOM 928 C C . GLN A 1 118 ? 10.537 10.003 -4.654 1.00 96.38 118 GLN A C 1
ATOM 930 O O . GLN A 1 118 ? 10.067 10.676 -5.557 1.00 96.38 118 GLN A O 1
ATOM 935 N N . LYS A 1 119 ? 11.641 9.260 -4.815 1.00 95.81 119 LYS A N 1
ATOM 936 C CA . LYS A 1 119 ? 12.452 9.288 -6.040 1.00 95.81 119 LYS A CA 1
ATOM 937 C C . LYS A 1 119 ? 11.649 8.924 -7.294 1.00 95.81 119 LYS A C 1
ATOM 939 O O . LYS A 1 119 ? 11.877 9.509 -8.347 1.00 95.81 119 LYS A O 1
ATOM 944 N N . ILE A 1 120 ? 10.746 7.946 -7.194 1.00 95.38 120 ILE A N 1
ATOM 945 C CA . ILE A 1 120 ? 9.874 7.573 -8.312 1.00 95.38 120 ILE A CA 1
ATOM 946 C C . ILE A 1 120 ? 8.931 8.720 -8.643 1.00 95.38 120 ILE A C 1
ATOM 948 O O . ILE A 1 120 ? 8.876 9.116 -9.799 1.00 95.38 120 ILE A O 1
ATOM 952 N N . PHE A 1 121 ? 8.215 9.255 -7.655 1.00 94.75 121 PHE A N 1
ATOM 953 C CA . PHE A 1 121 ? 7.244 10.317 -7.902 1.00 94.75 121 PHE A CA 1
ATOM 954 C C . PHE A 1 121 ? 7.943 11.557 -8.466 1.00 94.75 121 PHE A C 1
ATOM 956 O O . PHE A 1 121 ? 7.532 12.020 -9.521 1.00 94.75 121 PHE A O 1
ATOM 963 N N . ASP A 1 122 ? 9.077 11.975 -7.899 1.00 93.06 122 ASP A N 1
ATOM 964 C CA . ASP A 1 122 ? 9.887 13.091 -8.413 1.00 93.06 122 ASP A CA 1
ATOM 965 C C . ASP A 1 122 ? 10.259 12.924 -9.899 1.00 93.06 122 ASP A C 1
ATOM 967 O O . ASP A 1 122 ? 10.296 13.899 -10.644 1.00 93.06 122 ASP A O 1
ATOM 971 N N . SER A 1 123 ? 10.507 11.691 -10.362 1.00 93.69 123 SER A N 1
ATOM 972 C CA . SER A 1 123 ? 10.850 11.422 -11.769 1.00 93.69 123 SER A CA 1
ATOM 973 C C . SER A 1 123 ? 9.666 11.423 -12.740 1.00 93.69 123 SER A C 1
ATOM 975 O O . SER A 1 123 ? 9.883 11.428 -13.950 1.00 93.69 123 SER A O 1
ATOM 977 N N . LEU A 1 124 ? 8.428 11.377 -12.241 1.00 92.19 124 LEU A N 1
ATOM 978 C CA . LEU A 1 124 ? 7.225 11.293 -13.077 1.00 92.19 124 LEU A CA 1
ATOM 979 C C . LEU A 1 124 ? 6.597 12.664 -13.343 1.00 92.19 124 LEU A C 1
ATOM 981 O O . LEU A 1 124 ? 5.749 12.760 -14.227 1.00 92.19 124 LEU A O 1
ATOM 985 N N . GLY A 1 125 ? 7.020 13.705 -12.616 1.00 87.75 125 GLY A N 1
ATOM 986 C CA . GLY A 1 125 ? 6.514 15.068 -12.773 1.00 87.75 125 GLY A CA 1
ATOM 987 C C . GLY A 1 125 ? 4.984 15.120 -12.760 1.00 87.75 125 GLY A C 1
ATOM 988 O O . GLY A 1 125 ? 4.337 14.416 -11.986 1.00 87.75 125 GLY A O 1
ATOM 989 N N . HIS A 1 126 ? 4.408 15.892 -13.681 1.00 86.06 126 HIS A N 1
ATOM 990 C CA . HIS A 1 126 ? 2.965 16.144 -13.760 1.00 86.06 126 HIS A CA 1
ATOM 991 C C . HIS A 1 126 ? 2.085 14.918 -14.072 1.00 86.06 126 HIS A C 1
ATOM 993 O O . HIS A 1 126 ? 0.865 15.018 -13.977 1.00 86.06 126 HIS A O 1
ATOM 999 N N . ASP A 1 127 ? 2.652 13.756 -14.417 1.00 87.94 127 ASP A N 1
ATOM 1000 C CA . ASP A 1 127 ? 1.857 12.526 -14.580 1.00 87.94 127 ASP A CA 1
ATOM 1001 C C . ASP A 1 127 ? 1.316 11.997 -13.238 1.00 87.94 127 ASP A C 1
ATOM 1003 O O . ASP A 1 127 ? 0.409 11.155 -13.196 1.00 87.94 127 ASP A O 1
ATOM 1007 N N . CYS A 1 128 ? 1.904 12.469 -12.142 1.00 90.31 128 CYS A N 1
ATOM 1008 C CA . CYS A 1 128 ? 1.581 12.137 -10.768 1.00 90.31 128 CYS A CA 1
ATOM 1009 C C . CYS A 1 128 ? 1.333 13.425 -9.966 1.00 90.31 128 CYS A C 1
ATOM 1011 O O . CYS A 1 128 ? 1.792 14.495 -10.357 1.00 90.31 128 CYS A O 1
ATOM 1013 N N . PRO A 1 129 ? 0.694 13.343 -8.786 1.00 87.69 129 PRO A N 1
ATOM 1014 C CA . PRO A 1 129 ? 0.473 14.501 -7.916 1.00 87.69 129 PRO A CA 1
ATOM 1015 C C . PRO A 1 129 ? 1.761 15.023 -7.232 1.00 87.69 129 PRO A C 1
ATOM 1017 O O . PRO A 1 129 ? 1.740 15.323 -6.047 1.00 87.69 129 PRO A O 1
ATOM 1020 N N . THR A 1 130 ? 2.900 15.124 -7.926 1.00 79.38 130 THR A N 1
ATOM 1021 C CA . THR A 1 130 ? 4.228 15.424 -7.346 1.00 79.38 130 THR A CA 1
ATOM 1022 C C . THR A 1 130 ? 4.306 16.771 -6.652 1.00 79.38 130 THR A C 1
ATOM 1024 O O . THR A 1 130 ? 4.904 16.882 -5.587 1.00 79.38 130 THR A O 1
ATOM 1027 N N . ASP A 1 131 ? 3.654 17.780 -7.221 1.00 76.88 131 ASP A N 1
ATOM 1028 C CA . ASP A 1 131 ? 3.694 19.155 -6.713 1.00 76.88 131 ASP A CA 1
ATOM 1029 C C . ASP A 1 131 ? 2.758 19.347 -5.510 1.00 76.88 131 ASP A C 1
ATOM 1031 O O . ASP A 1 131 ? 2.748 20.395 -4.866 1.00 76.88 131 ASP A O 1
ATOM 1035 N N . LEU A 1 132 ? 1.954 18.324 -5.209 1.00 74.06 132 LEU A N 1
ATOM 1036 C CA . LEU A 1 132 ? 0.880 18.371 -4.226 1.00 74.06 132 LEU A CA 1
ATOM 1037 C C . LEU A 1 132 ? 1.238 17.655 -2.926 1.00 74.06 132 LEU A C 1
ATOM 1039 O O . LEU A 1 132 ? 0.449 17.722 -1.984 1.00 74.06 132 LEU A O 1
ATOM 1043 N N . GLY A 1 133 ? 2.389 16.974 -2.851 1.00 76.62 133 GLY A N 1
ATOM 1044 C CA . GLY A 1 133 ? 2.666 16.167 -1.676 1.00 76.62 133 GLY A CA 1
ATOM 1045 C C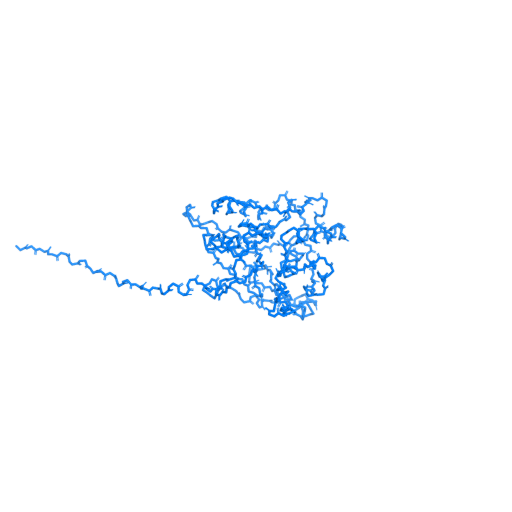 . GLY A 1 133 ? 4.042 15.534 -1.539 1.00 76.62 133 GLY A C 1
ATOM 1046 O O . GLY A 1 133 ? 4.854 15.485 -2.459 1.00 76.62 133 GLY A O 1
ATOM 1047 N N . LEU A 1 134 ? 4.298 15.021 -0.333 1.00 90.50 134 LEU A N 1
ATOM 1048 C CA . LEU A 1 134 ? 5.561 14.379 0.039 1.00 90.50 134 LEU A CA 1
ATOM 1049 C C . LEU A 1 134 ? 5.338 12.987 0.621 1.00 90.50 134 LEU A C 1
ATOM 1051 O O . LEU A 1 134 ? 4.436 12.741 1.426 1.00 90.50 134 LEU A O 1
ATOM 1055 N N . TRP A 1 135 ? 6.248 12.073 0.303 1.00 96.12 135 TRP A N 1
ATOM 1056 C CA . TRP A 1 135 ? 6.249 10.742 0.885 1.00 96.12 135 TRP A CA 1
ATOM 1057 C C . TRP A 1 135 ? 6.725 10.766 2.334 1.00 96.12 135 TRP A C 1
ATOM 1059 O O . TRP A 1 135 ? 7.854 11.154 2.662 1.00 96.12 135 TRP A O 1
ATOM 1069 N N . SER A 1 136 ? 5.869 10.271 3.224 1.00 96.94 136 SER A N 1
ATOM 1070 C CA . SER A 1 136 ? 6.119 10.240 4.659 1.00 96.94 136 SER A CA 1
ATOM 1071 C C . SER A 1 136 ? 6.253 8.819 5.191 1.00 96.94 136 SER A C 1
ATOM 1073 O O . SER A 1 136 ? 5.566 7.902 4.748 1.00 96.94 136 SER A O 1
ATOM 1075 N N . TYR A 1 137 ? 7.132 8.656 6.180 1.00 97.31 137 TYR A N 1
ATOM 1076 C CA . TYR A 1 137 ? 7.182 7.485 7.051 1.00 97.31 137 TYR A CA 1
ATOM 1077 C C . TYR A 1 137 ? 6.813 7.935 8.461 1.00 97.31 137 TYR A C 1
ATOM 1079 O O . TYR A 1 137 ? 7.361 8.916 8.967 1.00 97.31 137 TYR A O 1
ATOM 1087 N N . GLN A 1 138 ? 5.871 7.236 9.082 1.00 97.00 138 GLN A N 1
ATOM 1088 C CA . GLN A 1 138 ? 5.393 7.514 10.428 1.00 97.00 138 GLN A CA 1
ATOM 1089 C C . GLN A 1 138 ? 5.299 6.225 11.235 1.00 97.00 138 GLN A C 1
ATOM 1091 O O . GLN A 1 138 ? 5.140 5.136 10.689 1.00 97.00 138 GLN A O 1
ATOM 1096 N N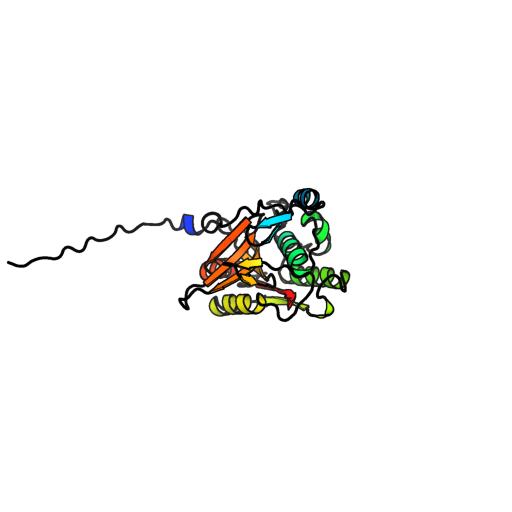 . THR A 1 139 ? 5.342 6.375 12.554 1.00 97.06 139 THR A N 1
ATOM 1097 C CA . THR A 1 139 ? 5.029 5.306 13.502 1.00 97.06 139 THR A CA 1
ATOM 1098 C C . THR A 1 139 ? 3.949 5.782 14.457 1.00 97.06 139 THR A C 1
ATOM 1100 O O . THR A 1 139 ? 3.903 6.969 14.796 1.00 97.06 139 THR A O 1
ATOM 1103 N N . ALA A 1 140 ? 3.112 4.873 14.941 1.00 96.62 140 ALA A N 1
ATOM 1104 C CA . ALA A 1 140 ? 2.188 5.158 16.033 1.00 96.62 140 ALA A CA 1
ATOM 1105 C C . ALA A 1 140 ? 2.695 4.590 17.367 1.00 96.62 140 ALA A C 1
ATOM 1107 O O . ALA A 1 140 ? 3.623 3.786 17.405 1.00 96.62 140 ALA A O 1
ATOM 1108 N N . LYS A 1 141 ? 2.089 5.038 18.472 1.00 94.75 141 LYS A N 1
ATOM 1109 C CA . LYS A 1 141 ? 2.407 4.567 19.833 1.00 94.75 141 LYS A CA 1
ATOM 1110 C C . LYS A 1 141 ? 1.379 3.573 20.390 1.00 94.75 141 LYS A C 1
ATOM 1112 O O . LYS A 1 141 ? 1.632 2.962 21.417 1.00 94.75 141 LYS A O 1
ATOM 1117 N N . SER A 1 142 ? 0.219 3.450 19.749 1.00 96.44 142 SER A N 1
ATOM 1118 C CA . SER A 1 142 ? -0.901 2.613 20.192 1.00 96.44 142 SER A CA 1
ATOM 1119 C C . SER A 1 142 ? -1.809 2.264 19.014 1.00 96.44 142 SER A C 1
ATOM 1121 O O . SER A 1 142 ? -1.802 2.988 18.014 1.00 96.44 142 SER A O 1
ATOM 1123 N N . ASP A 1 143 ? -2.635 1.226 19.168 1.00 96.44 143 ASP A N 1
ATOM 1124 C CA . ASP A 1 143 ? -3.632 0.804 18.172 1.00 96.44 143 ASP A CA 1
ATOM 1125 C C . ASP A 1 143 ? -4.556 1.954 17.765 1.00 96.44 143 ASP A C 1
ATOM 1127 O O . ASP A 1 143 ? -4.700 2.258 16.583 1.00 96.44 143 ASP A O 1
ATOM 1131 N N . LYS A 1 144 ? -5.111 2.682 18.744 1.00 95.81 144 LYS A N 1
ATOM 1132 C CA . LYS A 1 144 ? -5.992 3.834 18.489 1.00 95.81 144 LYS A CA 1
ATOM 1133 C C . LYS A 1 144 ? -5.311 4.897 17.620 1.00 95.81 144 LYS A C 1
ATOM 1135 O O . LYS A 1 144 ? -5.899 5.384 16.655 1.00 95.81 144 LYS A O 1
ATOM 1140 N N . ASN A 1 145 ? -4.058 5.238 17.934 1.00 96.38 145 ASN A N 1
ATOM 1141 C CA . ASN A 1 145 ? -3.287 6.218 17.165 1.00 96.38 145 ASN A CA 1
ATOM 1142 C C . ASN A 1 145 ? -2.935 5.704 15.766 1.00 96.38 145 ASN A C 1
ATOM 1144 O O . ASN A 1 145 ? -2.904 6.483 14.819 1.00 96.38 145 ASN A O 1
ATOM 1148 N N . PHE A 1 146 ? -2.647 4.412 15.637 1.00 97.38 146 PHE A N 1
ATOM 1149 C CA . PHE A 1 146 ? -2.355 3.767 14.364 1.00 97.38 146 PHE A CA 1
ATOM 1150 C C . PHE A 1 146 ? -3.573 3.798 13.433 1.00 97.38 146 PHE A C 1
ATOM 1152 O O . PHE A 1 146 ? -3.481 4.313 12.320 1.00 97.38 146 PHE A O 1
ATOM 1159 N N . ILE A 1 147 ? -4.730 3.357 13.931 1.00 96.94 147 ILE A N 1
ATOM 1160 C CA . ILE A 1 147 ? -5.993 3.327 13.187 1.00 96.94 147 ILE A CA 1
ATOM 1161 C C . ILE A 1 147 ? -6.419 4.745 12.788 1.00 96.94 147 ILE A C 1
ATOM 1163 O O . ILE A 1 147 ? -6.707 4.999 11.620 1.00 96.94 147 ILE A O 1
ATOM 1167 N N . SER A 1 148 ? -6.404 5.695 13.730 1.00 96.31 148 SER A N 1
ATOM 1168 C CA . SER A 1 148 ? -6.764 7.095 13.459 1.00 96.31 148 SER A CA 1
ATOM 1169 C C . SER A 1 148 ? -5.864 7.736 12.394 1.00 96.31 148 SER A C 1
ATOM 1171 O O . SER A 1 148 ? -6.351 8.458 11.517 1.00 96.31 148 SER A O 1
ATOM 1173 N N . ARG A 1 149 ? -4.557 7.437 12.414 1.00 97.12 149 ARG A N 1
ATOM 1174 C CA . ARG A 1 149 ? -3.621 7.916 11.388 1.00 97.12 149 ARG A CA 1
ATOM 1175 C C . ARG A 1 149 ? -3.928 7.332 10.020 1.00 97.12 149 ARG A C 1
ATOM 1177 O O . ARG A 1 149 ? -3.940 8.097 9.065 1.00 97.12 149 ARG A O 1
ATOM 1184 N N . ILE A 1 150 ? -4.197 6.030 9.917 1.00 97.56 150 ILE A N 1
ATOM 1185 C CA . ILE A 1 150 ? -4.558 5.408 8.635 1.00 97.56 150 ILE A CA 1
ATOM 1186 C C . ILE A 1 150 ? -5.839 6.032 8.084 1.00 97.56 150 ILE A C 1
ATOM 1188 O O . ILE A 1 150 ? -5.820 6.486 6.946 1.00 97.56 150 ILE A O 1
ATOM 1192 N N . LYS A 1 151 ? -6.892 6.171 8.905 1.00 96.50 151 LYS A N 1
ATOM 1193 C CA . LYS A 1 151 ? -8.140 6.852 8.507 1.00 96.50 151 LYS A CA 1
ATOM 1194 C C . LYS A 1 151 ? -7.867 8.239 7.926 1.00 96.50 151 LYS A C 1
ATOM 1196 O O . LYS A 1 151 ? -8.369 8.574 6.863 1.00 96.50 151 LYS A O 1
ATOM 1201 N N . THR A 1 152 ? -7.031 9.023 8.605 1.00 96.56 152 THR A N 1
ATOM 1202 C CA . THR A 1 152 ? -6.678 10.383 8.169 1.00 96.56 152 THR A CA 1
ATOM 1203 C C . THR A 1 152 ? -5.864 10.385 6.876 1.00 96.56 152 THR A C 1
ATOM 1205 O O . THR A 1 152 ? -6.107 11.210 6.006 1.00 96.56 152 THR A O 1
ATOM 1208 N N . LEU A 1 153 ? -4.875 9.495 6.754 1.00 96.88 153 LEU A N 1
ATOM 1209 C CA . LEU A 1 153 ? -3.973 9.436 5.599 1.00 96.88 153 LEU A CA 1
ATOM 1210 C C . LEU A 1 153 ? -4.647 8.861 4.356 1.00 96.88 153 LEU A C 1
ATOM 1212 O O . LEU A 1 153 ? -4.225 9.175 3.251 1.00 96.88 153 LEU A O 1
ATOM 1216 N N . ASN A 1 154 ? -5.669 8.029 4.536 1.00 96.38 154 ASN A N 1
ATOM 1217 C CA . ASN A 1 154 ? -6.394 7.390 3.450 1.00 96.38 154 ASN A CA 1
ATOM 1218 C C . ASN A 1 154 ? -7.423 8.329 2.791 1.00 96.38 154 ASN A C 1
ATOM 1220 O O . ASN A 1 154 ? -7.819 8.093 1.651 1.00 96.38 154 ASN A O 1
ATOM 1224 N N . GLN A 1 155 ? -7.784 9.431 3.459 1.00 96.12 155 GLN A N 1
ATOM 1225 C CA . GLN A 1 155 ? -8.545 10.531 2.867 1.00 96.12 155 GLN A CA 1
ATOM 1226 C C . GLN A 1 155 ? -7.594 11.479 2.116 1.00 96.12 155 GLN A C 1
ATOM 1228 O O . GLN A 1 155 ? -6.742 12.112 2.751 1.00 96.12 155 GLN A O 1
ATOM 1233 N N . PRO A 1 156 ? -7.694 11.588 0.779 1.00 93.75 156 PRO A N 1
ATOM 1234 C CA . PRO A 1 156 ? -6.819 12.464 0.015 1.00 93.75 156 PRO A CA 1
ATOM 1235 C C . PRO A 1 156 ? -7.112 13.932 0.354 1.00 93.75 156 PRO A C 1
ATOM 1237 O O . PRO A 1 156 ? -8.264 14.354 0.422 1.00 93.75 156 PRO A O 1
ATOM 1240 N N . LYS A 1 157 ? -6.054 14.724 0.558 1.00 93.00 157 LYS A N 1
ATOM 1241 C CA . LYS A 1 157 ? -6.132 16.190 0.740 1.00 93.00 157 LYS A CA 1
ATOM 1242 C C . LYS A 1 157 ? -5.863 16.962 -0.552 1.00 93.00 157 LYS A C 1
ATOM 1244 O O . LYS A 1 157 ? -5.692 18.176 -0.535 1.00 93.00 157 LYS A O 1
ATOM 1249 N N . PHE A 1 158 ? -5.794 16.233 -1.654 1.00 91.62 158 PHE A N 1
ATOM 1250 C CA . PHE A 1 158 ? -5.506 16.718 -2.988 1.00 91.62 158 PHE A CA 1
ATOM 1251 C C . PHE A 1 158 ? -6.455 16.030 -3.969 1.00 91.62 158 PHE A C 1
ATOM 1253 O O . PHE A 1 158 ? -7.079 15.016 -3.652 1.00 91.62 158 PHE A O 1
ATOM 1260 N N . SER A 1 159 ? -6.540 16.579 -5.173 1.00 90.81 159 SER A N 1
ATOM 1261 C CA . SER A 1 159 ? -7.215 15.948 -6.300 1.00 90.81 159 SER A CA 1
ATOM 1262 C C . SER A 1 159 ? -6.242 15.871 -7.466 1.00 90.81 159 SER A C 1
ATOM 1264 O O . SER A 1 159 ? -5.413 16.762 -7.644 1.00 90.81 159 SER A O 1
ATOM 1266 N N . HIS A 1 160 ? -6.322 14.791 -8.233 1.00 93.31 160 HIS A N 1
ATOM 1267 C CA . HIS A 1 160 ? -5.493 14.578 -9.409 1.00 93.31 160 HIS A CA 1
ATOM 1268 C C . HIS A 1 160 ? -6.306 13.796 -10.448 1.00 93.31 160 HIS A C 1
ATOM 1270 O O . HIS A 1 160 ? -6.972 12.833 -10.061 1.00 93.31 160 HIS A O 1
ATOM 1276 N N . PRO A 1 161 ? -6.258 14.154 -11.745 1.00 93.75 161 PRO A N 1
ATOM 1277 C CA . PRO A 1 161 ? -7.055 13.485 -12.780 1.00 93.75 161 PRO A CA 1
ATOM 1278 C C . PRO A 1 161 ? -6.749 11.986 -12.904 1.00 93.75 161 PRO A C 1
ATOM 1280 O O . PRO A 1 161 ? -7.628 11.206 -13.254 1.00 93.75 161 PRO A O 1
ATOM 1283 N N . ASN A 1 162 ? -5.526 11.572 -12.559 1.00 93.62 162 ASN A N 1
ATOM 1284 C CA . ASN A 1 162 ? -5.107 10.167 -12.608 1.00 93.62 162 ASN A CA 1
ATOM 1285 C C . ASN A 1 162 ? -5.352 9.408 -11.292 1.00 93.62 162 ASN A C 1
ATOM 1287 O O . ASN A 1 162 ? -4.924 8.265 -11.160 1.00 93.62 162 ASN A O 1
ATOM 1291 N N . MET A 1 163 ? -6.002 10.010 -10.294 1.00 94.75 163 MET A N 1
ATOM 1292 C CA . MET A 1 163 ? -6.357 9.274 -9.084 1.00 94.75 163 MET A CA 1
ATOM 1293 C C . MET A 1 163 ? -7.529 8.337 -9.384 1.00 94.75 163 MET A C 1
ATOM 1295 O O . MET A 1 163 ? -8.539 8.757 -9.948 1.00 94.75 163 MET A O 1
ATOM 1299 N N . ILE A 1 164 ? -7.408 7.062 -9.015 1.00 95.00 164 ILE A N 1
ATOM 1300 C CA . ILE A 1 164 ? -8.490 6.105 -9.254 1.00 95.00 164 ILE A CA 1
ATOM 1301 C C . ILE A 1 164 ? -9.667 6.384 -8.317 1.00 95.00 164 ILE A C 1
ATOM 1303 O O . ILE A 1 164 ? -9.500 6.630 -7.120 1.00 95.00 164 ILE A O 1
ATOM 1307 N N . SER A 1 165 ? -10.870 6.306 -8.870 1.00 95.75 165 SER A N 1
ATOM 1308 C CA . SER A 1 165 ? -12.104 6.197 -8.106 1.00 95.75 165 SER A CA 1
ATOM 1309 C C . SER A 1 165 ? -12.404 4.731 -7.810 1.00 95.75 165 SER A C 1
ATOM 1311 O O . SER A 1 165 ? -12.260 3.888 -8.697 1.00 95.75 165 SER A O 1
ATOM 1313 N N . ILE A 1 166 ? -12.882 4.433 -6.606 1.00 96.31 166 ILE A N 1
ATOM 1314 C CA . ILE A 1 166 ? -13.376 3.103 -6.229 1.00 96.31 166 ILE A CA 1
ATOM 1315 C C . ILE A 1 166 ? -14.864 3.189 -5.879 1.00 96.31 166 ILE A C 1
ATOM 1317 O O . ILE A 1 166 ? -15.327 4.214 -5.379 1.00 96.31 166 ILE A O 1
ATOM 1321 N N . ASN A 1 167 ? -15.616 2.125 -6.149 1.00 96.75 167 ASN A N 1
ATOM 1322 C CA . ASN A 1 167 ? -17.024 2.009 -5.788 1.00 96.75 167 ASN A CA 1
ATOM 1323 C C . ASN A 1 167 ? -17.170 1.303 -4.436 1.00 96.75 167 ASN A C 1
ATOM 1325 O O . ASN A 1 167 ? -16.710 0.174 -4.251 1.00 96.75 167 ASN A O 1
ATOM 1329 N N . ARG A 1 168 ? -17.833 1.961 -3.489 1.00 94.12 168 ARG A N 1
ATOM 1330 C CA . ARG A 1 168 ? -18.103 1.443 -2.150 1.00 94.12 168 ARG A CA 1
ATOM 1331 C C . ARG A 1 168 ? -19.572 1.581 -1.841 1.00 94.12 168 ARG A C 1
ATOM 1333 O O . ARG A 1 168 ? -20.066 2.687 -1.676 1.00 94.12 168 ARG A O 1
ATOM 1340 N N . SER A 1 169 ? -20.266 0.449 -1.770 1.00 90.56 169 SER A N 1
ATOM 1341 C CA . SER A 1 169 ? -21.700 0.418 -1.461 1.00 90.56 169 SER A CA 1
ATOM 1342 C C . SER A 1 169 ? -22.532 1.324 -2.383 1.00 90.56 169 SER A C 1
ATOM 1344 O O . SER A 1 169 ? -23.501 1.933 -1.945 1.00 90.56 169 SER A O 1
ATOM 1346 N N . GLY A 1 170 ? -22.144 1.427 -3.661 1.00 93.38 170 GLY A N 1
ATOM 1347 C CA . GLY A 1 170 ? -22.807 2.282 -4.648 1.00 93.38 170 GLY A CA 1
ATOM 1348 C C . GLY A 1 170 ? -22.264 3.710 -4.729 1.00 93.38 170 GLY A C 1
ATOM 1349 O O . GLY A 1 170 ? -22.602 4.418 -5.674 1.00 93.38 170 GLY A O 1
ATOM 1350 N N . GLU A 1 171 ? -21.390 4.126 -3.813 1.00 95.31 171 GLU A N 1
ATOM 1351 C CA . GLU A 1 171 ? -20.778 5.453 -3.824 1.00 95.31 171 GLU A CA 1
ATOM 1352 C C . GLU A 1 171 ? -19.402 5.440 -4.485 1.00 95.31 171 GLU A C 1
ATOM 1354 O O . GLU A 1 171 ? -18.567 4.568 -4.233 1.00 95.31 171 GLU A O 1
ATOM 1359 N N . THR A 1 172 ? -19.140 6.451 -5.308 1.00 96.31 172 THR A N 1
ATOM 1360 C CA . THR A 1 172 ? -17.807 6.698 -5.854 1.00 96.31 172 THR A CA 1
ATOM 1361 C C . THR A 1 172 ? -16.974 7.462 -4.835 1.00 96.31 172 THR A C 1
ATOM 1363 O O . THR A 1 172 ? -17.299 8.596 -4.486 1.00 96.31 172 THR A O 1
ATOM 1366 N N . VAL A 1 173 ? -15.865 6.869 -4.396 1.00 96.56 173 VAL A N 1
ATOM 1367 C CA . VAL A 1 173 ? -14.944 7.493 -3.444 1.00 96.56 173 VAL A CA 1
ATOM 1368 C C . VAL A 1 173 ? -13.517 7.531 -3.981 1.00 96.56 173 VAL A C 1
ATOM 1370 O O . VAL A 1 173 ? -13.089 6.666 -4.743 1.00 96.56 173 VAL A O 1
ATOM 1373 N N . PHE A 1 174 ? -12.761 8.539 -3.549 1.00 96.62 174 PHE A N 1
ATOM 1374 C CA . PHE A 1 174 ? -11.329 8.656 -3.811 1.00 96.62 174 PHE A CA 1
ATOM 1375 C C . PHE A 1 174 ? -10.548 8.369 -2.538 1.00 96.62 174 PHE A C 1
ATOM 1377 O O . PHE A 1 174 ? -10.927 8.816 -1.448 1.00 96.62 174 PHE A O 1
ATOM 1384 N N . ARG A 1 175 ? -9.456 7.616 -2.673 1.00 96.25 175 ARG A N 1
ATOM 1385 C CA . ARG A 1 175 ? -8.630 7.197 -1.545 1.00 96.25 175 ARG A CA 1
ATOM 1386 C C . ARG A 1 175 ? -7.155 7.307 -1.866 1.00 96.25 175 ARG A C 1
ATOM 1388 O O . ARG A 1 175 ? -6.708 6.969 -2.957 1.00 96.25 175 ARG A O 1
ATOM 1395 N N . ASN A 1 176 ? -6.403 7.739 -0.866 1.00 96.88 176 ASN A N 1
ATOM 1396 C CA . ASN A 1 176 ? -4.954 7.725 -0.903 1.00 96.88 176 ASN A CA 1
ATOM 1397 C C . ASN A 1 176 ? -4.453 6.380 -0.343 1.00 96.88 176 ASN A C 1
ATOM 1399 O O . ASN A 1 176 ? -4.721 6.077 0.823 1.00 96.88 176 ASN A O 1
ATOM 1403 N N . PRO A 1 177 ? -3.756 5.546 -1.127 1.00 97.62 177 PRO A N 1
ATOM 1404 C CA . PRO A 1 177 ? -3.258 4.260 -0.651 1.00 97.62 177 PRO A CA 1
ATOM 1405 C C . PRO A 1 177 ? -2.234 4.445 0.478 1.00 97.62 177 PRO A C 1
ATOM 1407 O O . PRO A 1 177 ? -1.303 5.249 0.392 1.00 97.62 177 PRO A O 1
ATOM 1410 N N . VAL A 1 178 ? -2.385 3.662 1.547 1.00 98.50 178 VAL A N 1
ATOM 1411 C CA . VAL A 1 178 ? -1.509 3.707 2.722 1.00 98.50 178 VAL A CA 1
ATOM 1412 C C . VAL A 1 178 ? -0.770 2.383 2.865 1.00 98.50 178 VAL A C 1
ATOM 1414 O O . VAL A 1 178 ? -1.373 1.323 3.012 1.00 98.50 178 VAL A O 1
ATOM 1417 N N . GLY A 1 179 ? 0.557 2.440 2.851 1.00 98.44 179 GLY A N 1
ATOM 1418 C CA . GLY A 1 179 ? 1.424 1.295 3.084 1.00 98.44 179 GLY A CA 1
ATOM 1419 C C . GLY A 1 179 ? 1.565 1.022 4.572 1.00 98.44 179 GLY A C 1
ATOM 1420 O O . GLY A 1 179 ? 1.960 1.905 5.336 1.00 98.44 179 GLY A O 1
ATOM 1421 N N . VAL A 1 180 ? 1.291 -0.208 4.988 1.00 98.12 180 VAL A N 1
ATOM 1422 C CA . VAL A 1 180 ? 1.446 -0.649 6.377 1.00 98.12 180 VAL A CA 1
ATOM 1423 C C . VAL A 1 180 ? 2.358 -1.863 6.421 1.00 98.12 180 VAL A C 1
ATOM 1425 O O . VAL A 1 180 ? 2.172 -2.812 5.661 1.00 98.12 180 VAL A O 1
ATOM 1428 N N . LEU A 1 181 ? 3.329 -1.842 7.333 1.00 96.94 181 LEU A N 1
ATOM 1429 C CA . LEU A 1 181 ? 4.144 -3.014 7.627 1.00 96.94 181 LEU A CA 1
ATOM 1430 C C . LEU A 1 181 ? 3.448 -3.856 8.695 1.00 96.94 181 LEU A C 1
ATOM 1432 O O . LEU A 1 181 ? 3.111 -3.353 9.774 1.00 96.94 181 LEU A O 1
ATOM 1436 N N . VAL A 1 182 ? 3.266 -5.138 8.401 1.00 96.00 182 VAL A N 1
ATOM 1437 C CA . VAL A 1 182 ? 2.659 -6.124 9.296 1.00 96.00 182 VAL A CA 1
ATOM 1438 C C . VAL A 1 182 ? 3.564 -7.345 9.446 1.00 96.00 182 VAL A C 1
ATOM 1440 O O . VAL A 1 182 ? 4.407 -7.617 8.591 1.00 96.00 182 VAL A O 1
ATOM 1443 N N . GLN A 1 183 ? 3.399 -8.094 10.534 1.00 93.69 183 GLN A N 1
ATOM 1444 C CA . GLN A 1 183 ? 3.829 -9.489 10.563 1.00 93.69 183 GLN A CA 1
ATOM 1445 C C . GLN A 1 183 ? 2.808 -10.308 9.772 1.00 93.69 183 GLN A C 1
ATOM 1447 O O . GLN A 1 183 ? 1.612 -10.208 10.048 1.00 93.69 183 GLN A O 1
ATOM 1452 N N . ASN A 1 184 ? 3.262 -11.090 8.792 1.00 91.69 184 ASN A N 1
ATOM 1453 C CA . ASN A 1 184 ? 2.347 -11.854 7.958 1.00 91.69 184 ASN A CA 1
ATOM 1454 C C . ASN A 1 184 ? 1.586 -12.889 8.807 1.00 91.69 184 ASN A C 1
ATOM 1456 O O . ASN A 1 184 ? 2.229 -13.708 9.468 1.00 91.69 184 ASN A O 1
ATOM 1460 N N . PRO A 1 185 ? 0.244 -12.888 8.801 1.00 89.88 185 PRO A N 1
ATOM 1461 C CA . PRO A 1 185 ? -0.538 -13.881 9.525 1.00 89.88 185 PRO A CA 1
ATOM 1462 C C . PRO A 1 185 ? -0.186 -15.300 9.036 1.00 89.88 185 PRO A C 1
ATOM 1464 O O . PRO A 1 185 ? -0.035 -15.539 7.837 1.00 89.88 185 PRO A O 1
ATOM 1467 N N . GLY A 1 186 ? 0.031 -16.222 9.979 1.00 85.94 186 GLY A N 1
ATOM 1468 C CA . GLY A 1 186 ? 0.460 -17.600 9.705 1.00 85.94 186 GLY A CA 1
ATOM 1469 C C . GLY A 1 186 ? 1.976 -17.777 9.553 1.00 85.94 186 GLY A C 1
ATOM 1470 O O . GLY A 1 186 ? 2.441 -18.896 9.362 1.00 85.94 186 GLY A O 1
ATOM 1471 N N . GLY A 1 187 ? 2.763 -16.701 9.669 1.00 85.50 187 GLY A N 1
ATOM 1472 C CA . GLY A 1 187 ? 4.223 -16.745 9.627 1.00 85.50 187 GLY A CA 1
ATOM 1473 C C . GLY A 1 187 ? 4.884 -15.745 10.576 1.00 85.50 187 GLY A C 1
ATOM 1474 O O . GLY A 1 187 ? 4.231 -14.938 11.235 1.00 85.50 187 GLY A O 1
ATOM 1475 N N . SER A 1 188 ? 6.213 -15.798 10.655 1.00 84.38 188 SER A N 1
ATOM 1476 C CA . SER A 1 188 ? 7.025 -14.871 11.457 1.00 84.38 188 SER A CA 1
ATOM 1477 C C . SER A 1 188 ? 7.747 -13.808 10.623 1.00 84.38 188 SER A C 1
ATOM 1479 O O . SER A 1 188 ? 8.558 -13.059 11.159 1.00 84.38 188 SER A O 1
ATOM 1481 N N . TYR A 1 189 ? 7.446 -13.708 9.328 1.00 87.25 189 TYR A N 1
ATOM 1482 C CA . TYR A 1 189 ? 8.092 -12.764 8.421 1.00 87.25 189 TYR A CA 1
ATOM 1483 C C . TYR A 1 189 ? 7.309 -11.455 8.275 1.00 87.25 189 TYR A C 1
ATOM 1485 O O . TYR A 1 189 ? 6.122 -11.356 8.591 1.00 87.25 189 TYR A O 1
ATOM 1493 N N . LEU A 1 190 ? 8.011 -10.430 7.801 1.00 91.50 190 LEU A N 1
ATOM 1494 C CA . LEU A 1 190 ? 7.473 -9.091 7.589 1.00 91.50 190 LEU A CA 1
ATOM 1495 C C . LEU A 1 190 ? 6.817 -8.964 6.224 1.00 91.50 190 LEU A C 1
ATOM 1497 O O . LEU A 1 190 ? 7.292 -9.542 5.247 1.00 91.50 190 LEU A O 1
ATOM 1501 N N . HIS A 1 191 ? 5.775 -8.143 6.153 1.00 94.31 191 HIS A N 1
ATOM 1502 C CA . HIS A 1 191 ? 5.018 -7.961 4.928 1.00 94.31 191 HIS A CA 1
ATOM 1503 C C . HIS A 1 191 ? 4.437 -6.556 4.805 1.00 94.31 191 HIS A C 1
ATOM 1505 O O . HIS A 1 191 ? 3.779 -6.068 5.722 1.00 94.31 191 HIS A O 1
ATOM 1511 N N . TRP A 1 192 ? 4.662 -5.902 3.667 1.00 96.62 192 TRP A N 1
ATOM 1512 C CA . TRP A 1 192 ? 3.970 -4.661 3.323 1.00 96.62 192 TRP A CA 1
ATOM 1513 C C . TRP A 1 192 ? 2.609 -4.965 2.710 1.00 96.62 192 TRP A C 1
ATOM 1515 O O . TRP A 1 192 ? 2.502 -5.763 1.780 1.00 96.62 192 TRP A O 1
ATOM 1525 N N . VAL A 1 193 ? 1.576 -4.289 3.204 1.00 97.50 193 VAL A N 1
ATOM 1526 C CA . VAL A 1 193 ? 0.226 -4.321 2.634 1.00 97.50 193 VAL A CA 1
ATOM 1527 C C . VAL A 1 193 ? -0.224 -2.927 2.227 1.00 97.50 193 VAL A C 1
ATOM 1529 O O . VAL A 1 193 ? 0.246 -1.931 2.781 1.00 97.50 193 VAL A O 1
ATOM 1532 N N . THR A 1 194 ? -1.134 -2.861 1.255 1.00 98.56 194 THR A N 1
ATOM 1533 C CA . THR A 1 194 ? -1.729 -1.599 0.804 1.00 98.56 194 THR A CA 1
ATOM 1534 C C . THR A 1 194 ? -3.129 -1.481 1.385 1.00 98.56 194 THR A C 1
ATOM 1536 O O . THR A 1 194 ? -4.017 -2.226 0.983 1.00 98.56 194 THR A O 1
ATOM 1539 N N . ILE A 1 195 ? -3.331 -0.560 2.322 1.00 98.50 195 ILE A N 1
ATOM 1540 C CA . ILE A 1 195 ? -4.668 -0.171 2.772 1.00 98.50 195 ILE A CA 1
ATOM 1541 C C . ILE A 1 195 ? -5.225 0.812 1.748 1.00 98.50 195 ILE A C 1
ATOM 1543 O O . ILE A 1 195 ? -4.641 1.877 1.533 1.00 98.50 195 ILE A O 1
ATOM 1547 N N . ILE A 1 196 ? -6.326 0.444 1.103 1.00 98.00 196 ILE A N 1
ATOM 1548 C CA . ILE A 1 196 ? -6.952 1.256 0.057 1.00 98.00 196 ILE A CA 1
ATOM 1549 C C . ILE A 1 196 ? -8.216 1.963 0.539 1.00 98.00 196 ILE A C 1
ATOM 1551 O O . ILE A 1 196 ? -8.593 2.961 -0.057 1.00 98.00 196 ILE A O 1
ATOM 1555 N N . ASP A 1 197 ? -8.842 1.498 1.620 1.00 97.69 197 ASP A N 1
ATOM 1556 C CA . ASP A 1 197 ? -10.015 2.140 2.213 1.00 97.69 197 ASP A CA 1
ATOM 1557 C C . ASP A 1 197 ? -10.116 1.839 3.716 1.00 97.69 197 ASP A C 1
ATOM 1559 O O . ASP A 1 197 ? -9.542 0.859 4.201 1.00 97.69 197 ASP A O 1
ATOM 1563 N N . THR A 1 198 ? -10.869 2.652 4.457 1.00 96.62 198 THR A N 1
ATOM 1564 C CA . THR A 1 198 ? -11.274 2.356 5.836 1.00 96.62 198 THR A CA 1
ATOM 1565 C C . THR A 1 198 ? -12.774 2.552 6.001 1.00 96.62 198 THR A C 1
ATOM 1567 O O . THR A 1 198 ? -13.273 3.677 5.960 1.00 96.62 198 THR A O 1
ATOM 1570 N N . LEU A 1 199 ? -13.478 1.456 6.258 1.00 95.25 199 LEU A N 1
ATOM 1571 C CA . LEU A 1 199 ? -14.904 1.440 6.538 1.00 95.25 199 LEU A CA 1
ATOM 1572 C C . LEU A 1 199 ? -15.107 1.658 8.040 1.00 95.25 199 LEU A C 1
ATOM 1574 O O . LEU A 1 199 ? -14.510 0.973 8.872 1.00 95.25 199 LEU A O 1
ATOM 1578 N N . SER A 1 200 ? -15.914 2.653 8.395 1.00 90.94 200 SER A N 1
ATOM 1579 C CA . SER A 1 200 ? -16.411 2.816 9.765 1.00 90.94 200 SER A CA 1
ATOM 1580 C C . SER A 1 200 ? -17.888 2.450 9.734 1.00 90.94 200 SER A C 1
ATOM 1582 O O . SER A 1 200 ? -18.623 3.033 8.939 1.00 90.94 200 SER A O 1
ATOM 1584 N N . GLY A 1 201 ? -18.302 1.455 10.515 1.00 77.50 201 GLY A N 1
ATOM 1585 C CA . GLY A 1 201 ? -19.710 1.080 10.591 1.00 77.50 201 GLY A CA 1
ATOM 1586 C C . GLY A 1 201 ? -20.503 2.034 11.485 1.00 77.50 201 GLY A C 1
ATOM 1587 O O . GLY A 1 201 ? -19.986 3.048 11.960 1.00 77.50 201 GLY A O 1
ATOM 1588 N N . GLN A 1 202 ? -21.785 1.717 11.679 1.00 64.62 202 GLN A N 1
ATOM 1589 C CA . GLN A 1 202 ? -22.699 2.529 12.492 1.00 64.62 202 GLN A CA 1
ATOM 1590 C C . GLN A 1 202 ? -22.304 2.526 13.973 1.00 64.62 202 GLN A C 1
ATOM 1592 O O . GLN A 1 202 ? -22.425 3.550 14.646 1.00 64.62 202 GLN A O 1
ATOM 1597 N N . ASP A 1 203 ? -21.763 1.408 14.454 1.00 66.25 203 ASP A N 1
ATOM 1598 C CA . ASP A 1 203 ? -21.198 1.325 15.792 1.00 66.25 203 ASP A CA 1
ATOM 1599 C C . ASP A 1 203 ? -19.814 1.971 15.800 1.00 66.25 203 ASP A C 1
ATOM 1601 O O . ASP A 1 203 ? -18.962 1.636 14.972 1.00 66.25 203 ASP A O 1
ATOM 1605 N N . GLN A 1 204 ? -19.563 2.858 16.770 1.00 56.44 204 GLN A N 1
ATOM 1606 C CA . GLN A 1 204 ? -18.287 3.578 16.911 1.00 56.44 204 GLN A CA 1
ATOM 1607 C C . GLN A 1 204 ? -17.065 2.644 17.003 1.00 56.44 204 GLN A C 1
ATOM 1609 O O . GLN A 1 204 ? -15.949 3.058 16.675 1.00 56.44 204 GLN A O 1
ATOM 1614 N N . ASP A 1 205 ? -17.287 1.386 17.389 1.00 68.00 205 ASP A N 1
A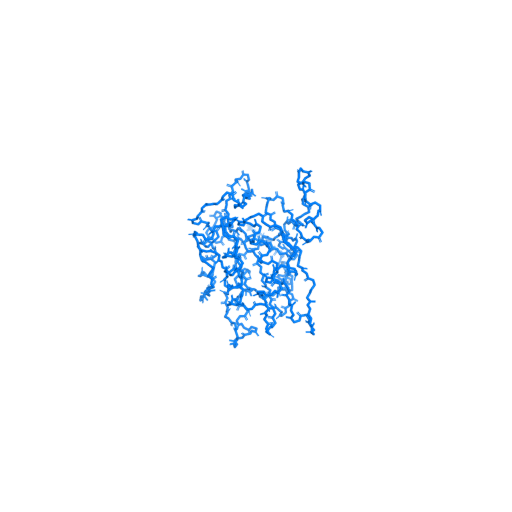TOM 1615 C CA . ASP A 1 205 ? -16.259 0.355 17.525 1.00 68.00 205 ASP A CA 1
ATOM 1616 C C . ASP A 1 205 ? -16.070 -0.506 16.265 1.00 68.00 205 ASP A C 1
ATOM 1618 O O . ASP A 1 205 ? -15.061 -1.207 16.133 1.00 68.00 205 ASP A O 1
ATOM 1622 N N . SER A 1 206 ? -16.992 -0.437 15.302 1.00 87.00 206 SER A N 1
ATOM 1623 C CA . SER A 1 206 ? -16.906 -1.202 14.058 1.00 87.00 206 SER A CA 1
ATOM 1624 C C . SER A 1 206 ? -16.011 -0.477 13.044 1.00 87.00 206 SER A C 1
ATOM 1626 O O . SER A 1 206 ? -16.349 0.554 12.462 1.00 87.00 206 SER A O 1
ATOM 1628 N N . CYS A 1 207 ? -14.794 -0.990 12.872 1.00 95.56 207 CYS A N 1
ATOM 1629 C CA . CYS A 1 207 ? -13.798 -0.449 11.955 1.00 95.56 207 CYS A CA 1
ATOM 1630 C C . CYS A 1 207 ? -13.173 -1.588 11.162 1.00 95.56 207 CYS A C 1
ATOM 1632 O O . CYS A 1 207 ? -12.623 -2.523 11.750 1.00 95.56 207 CYS A O 1
ATOM 1634 N N . GLU A 1 208 ? -13.179 -1.458 9.840 1.00 97.12 208 GLU A N 1
ATOM 1635 C CA . GLU A 1 208 ? -12.558 -2.406 8.922 1.00 97.12 208 GLU A CA 1
ATOM 1636 C C . GLU A 1 208 ? -11.686 -1.670 7.907 1.00 97.12 208 GLU A C 1
ATOM 1638 O O . GLU A 1 208 ? -11.993 -0.564 7.467 1.00 97.12 208 GLU A O 1
ATOM 1643 N N . MET A 1 209 ? -10.565 -2.276 7.541 1.00 97.69 209 MET A N 1
ATOM 1644 C CA . MET A 1 209 ? -9.663 -1.778 6.513 1.00 97.69 209 MET A CA 1
ATOM 1645 C C . MET A 1 209 ? -9.770 -2.667 5.288 1.00 97.69 209 MET A C 1
ATOM 1647 O O . MET A 1 209 ? -9.693 -3.893 5.400 1.00 97.69 209 MET A O 1
ATOM 1651 N N . ILE A 1 210 ? -9.894 -2.038 4.122 1.00 98.19 210 ILE A N 1
ATOM 1652 C CA . ILE A 1 210 ? -9.805 -2.750 2.854 1.00 98.19 210 ILE A CA 1
ATOM 1653 C C . ILE A 1 210 ? -8.343 -2.807 2.436 1.00 98.19 210 ILE A C 1
ATOM 1655 O O . ILE A 1 210 ? -7.674 -1.778 2.298 1.00 98.19 210 ILE A O 1
ATOM 1659 N N . VAL A 1 211 ? -7.844 -4.025 2.268 1.00 98.25 211 VAL A N 1
ATOM 1660 C CA . VAL A 1 211 ? -6.435 -4.327 2.042 1.00 98.25 211 VAL A CA 1
ATOM 1661 C C . VAL A 1 211 ? -6.274 -5.009 0.697 1.00 98.25 211 VAL A C 1
ATOM 1663 O O . VAL A 1 211 ? -6.841 -6.077 0.484 1.00 98.25 211 VAL A O 1
ATOM 1666 N N . ASN A 1 212 ? -5.439 -4.447 -0.171 1.00 97.38 212 ASN A N 1
ATOM 1667 C CA . ASN A 1 212 ? -5.028 -5.113 -1.402 1.00 97.38 212 ASN A CA 1
ATOM 1668 C C . ASN A 1 212 ? -3.662 -5.773 -1.196 1.00 97.38 212 ASN A C 1
ATOM 1670 O O . ASN A 1 212 ? -2.680 -5.137 -0.784 1.00 97.38 212 ASN A O 1
ATOM 1674 N N . HIS A 1 213 ? -3.634 -7.081 -1.437 1.00 89.81 213 HIS A N 1
ATOM 1675 C CA . HIS A 1 213 ? -2.505 -7.951 -1.146 1.00 89.81 213 HIS A CA 1
ATOM 1676 C C . HIS A 1 213 ? -2.519 -9.177 -2.071 1.00 89.81 213 HIS A C 1
ATOM 1678 O O . HIS A 1 213 ? -3.517 -9.879 -2.183 1.00 89.81 213 HIS A O 1
ATOM 1684 N N . TRP A 1 214 ? -1.382 -9.439 -2.714 1.00 90.12 214 TRP A N 1
ATOM 1685 C CA . TRP A 1 214 ? -1.108 -10.623 -3.538 1.00 90.12 214 TRP A CA 1
ATOM 1686 C C . TRP A 1 214 ? -1.901 -10.860 -4.810 1.00 90.12 214 TRP A C 1
ATOM 1688 O O . TRP A 1 214 ? -1.563 -11.846 -5.433 1.00 90.12 214 TRP A O 1
ATOM 1698 N N . ASP A 1 215 ? -2.743 -9.939 -5.283 1.00 93.25 215 ASP A N 1
ATOM 1699 C CA . ASP A 1 215 ? -3.813 -10.148 -6.286 1.00 93.25 215 ASP A CA 1
ATOM 1700 C C . ASP A 1 215 ? -5.215 -10.273 -5.707 1.00 93.25 215 ASP A C 1
ATOM 1702 O O . ASP A 1 215 ? -6.175 -10.344 -6.454 1.00 93.25 215 ASP A O 1
ATOM 1706 N N . ASN A 1 216 ? -5.357 -10.194 -4.391 1.00 97.38 216 ASN A N 1
ATOM 1707 C CA . ASN A 1 216 ? -6.645 -10.269 -3.725 1.00 97.38 216 ASN A CA 1
ATOM 1708 C C . ASN A 1 216 ? -6.970 -8.966 -3.006 1.00 97.38 216 ASN A C 1
ATOM 1710 O O . ASN A 1 216 ? -6.098 -8.113 -2.775 1.00 97.38 216 ASN A O 1
ATOM 1714 N N . GLN A 1 217 ? -8.231 -8.876 -2.601 1.00 98.06 217 GLN A N 1
ATOM 1715 C CA . GLN A 1 217 ? -8.728 -7.883 -1.670 1.00 98.06 217 GLN A CA 1
ATOM 1716 C C . GLN A 1 217 ? -9.266 -8.555 -0.411 1.00 98.06 217 GLN A C 1
ATOM 1718 O O . GLN A 1 217 ? -9.936 -9.592 -0.460 1.00 98.06 217 GLN A O 1
ATOM 1723 N N . TYR A 1 218 ? -8.992 -7.920 0.721 1.00 97.75 218 TYR A N 1
ATOM 1724 C CA . TYR A 1 218 ? -9.405 -8.371 2.037 1.00 97.75 218 TYR A CA 1
ATOM 1725 C C . TYR A 1 218 ? -10.107 -7.245 2.784 1.00 97.75 218 TYR A C 1
ATOM 1727 O O . TYR A 1 218 ? -9.703 -6.089 2.686 1.00 97.75 218 TYR A O 1
ATOM 1735 N N . GLN A 1 219 ? -11.112 -7.597 3.573 1.00 97.19 219 GLN A N 1
ATOM 1736 C CA . GLN A 1 219 ? -11.787 -6.709 4.510 1.00 97.19 219 GLN A CA 1
ATOM 1737 C C . GLN A 1 219 ? -11.438 -7.179 5.917 1.00 97.19 219 GLN A C 1
ATOM 1739 O O . GLN A 1 219 ? -11.894 -8.226 6.373 1.00 97.19 219 GLN A O 1
ATOM 1744 N N . VAL A 1 220 ? -10.536 -6.449 6.569 1.00 96.31 220 VAL A N 1
ATOM 1745 C CA . VAL A 1 220 ? -9.914 -6.886 7.821 1.00 96.31 220 VAL A CA 1
ATOM 1746 C C . VAL A 1 220 ? -10.298 -5.932 8.948 1.00 96.31 220 VAL A C 1
ATOM 1748 O O . VAL A 1 220 ? -10.106 -4.724 8.792 1.00 96.31 220 VAL A O 1
ATOM 1751 N N . PRO A 1 221 ? -10.748 -6.424 10.116 1.00 96.12 221 PRO A N 1
ATOM 1752 C CA . PRO A 1 221 ? -10.985 -5.567 11.270 1.00 96.12 221 PRO A CA 1
ATOM 1753 C C . PRO A 1 221 ? -9.745 -4.740 11.628 1.00 96.12 221 PRO A C 1
ATOM 1755 O O . PRO A 1 221 ? -8.620 -5.247 11.673 1.00 96.12 221 PRO A O 1
ATOM 1758 N N . CYS A 1 222 ? -9.940 -3.459 11.936 1.00 96.62 222 CYS A N 1
ATOM 1759 C CA . CYS A 1 222 ? -8.847 -2.533 12.238 1.00 96.62 222 CYS A CA 1
ATOM 1760 C C . CYS A 1 222 ? -7.980 -3.013 13.414 1.00 96.62 222 CYS A C 1
ATOM 1762 O O . CYS A 1 222 ? -6.762 -2.838 13.391 1.00 96.62 222 CYS A O 1
ATOM 1764 N N . SER A 1 223 ? -8.586 -3.656 14.418 1.00 95.44 223 SER A N 1
ATOM 1765 C CA . SER A 1 223 ? -7.885 -4.252 15.564 1.00 95.44 223 SER A CA 1
ATOM 1766 C C . SER A 1 223 ? -6.951 -5.396 15.158 1.00 95.44 223 SER A C 1
ATOM 1768 O O . SER A 1 223 ? -5.864 -5.542 15.717 1.00 95.44 223 SER A O 1
ATOM 1770 N N . VAL A 1 224 ? -7.329 -6.177 14.144 1.00 95.81 224 VAL A N 1
ATOM 1771 C CA . VAL A 1 224 ? -6.521 -7.280 13.616 1.00 95.81 224 VAL A CA 1
ATOM 1772 C C . VAL A 1 224 ? -5.298 -6.734 12.876 1.00 95.81 224 VAL A C 1
ATOM 1774 O O . VAL A 1 224 ? -4.177 -7.146 13.185 1.00 95.81 224 VAL A O 1
ATOM 1777 N N . ILE A 1 225 ? -5.479 -5.747 11.987 1.00 97.06 225 ILE A N 1
ATOM 1778 C CA . ILE A 1 225 ? -4.358 -5.071 11.306 1.00 97.06 225 ILE A CA 1
ATOM 1779 C C . ILE A 1 225 ? -3.429 -4.393 12.319 1.00 97.06 225 ILE A C 1
ATOM 1781 O O . ILE A 1 225 ? -2.205 -4.502 12.206 1.00 97.06 225 ILE A O 1
ATOM 1785 N N . ALA A 1 226 ? -3.991 -3.721 13.328 1.00 96.88 226 ALA A N 1
ATOM 1786 C CA . ALA A 1 226 ? -3.215 -3.066 14.374 1.00 96.88 226 ALA A CA 1
ATOM 1787 C C . ALA A 1 226 ? -2.357 -4.075 15.153 1.00 96.88 226 ALA A C 1
ATOM 1789 O O . ALA A 1 226 ? -1.145 -3.889 15.253 1.00 96.88 226 ALA A O 1
ATOM 1790 N N . ASN A 1 227 ? -2.930 -5.206 15.575 1.00 95.62 227 ASN A N 1
ATOM 1791 C CA . ASN A 1 227 ? -2.182 -6.284 16.223 1.00 95.62 227 ASN A CA 1
ATOM 1792 C C . ASN A 1 227 ? -1.069 -6.851 15.319 1.00 95.62 227 ASN A C 1
ATOM 1794 O O . ASN A 1 227 ? 0.062 -7.028 15.779 1.00 95.62 227 ASN A O 1
ATOM 1798 N N . TRP A 1 228 ? -1.326 -7.099 14.030 1.00 96.12 228 TRP A N 1
ATOM 1799 C CA . TRP A 1 228 ? -0.274 -7.569 13.118 1.00 96.12 228 TRP A CA 1
ATOM 1800 C C . TRP A 1 228 ? 0.844 -6.535 12.930 1.00 96.12 228 TRP A C 1
ATOM 1802 O O . TRP A 1 228 ? 2.020 -6.901 12.872 1.00 96.12 228 TRP A O 1
ATOM 1812 N N . SER A 1 229 ? 0.511 -5.242 12.893 1.00 96.69 229 SER A N 1
ATOM 1813 C CA . SER A 1 229 ? 1.499 -4.162 12.806 1.00 96.69 229 SER A CA 1
ATOM 1814 C C . SER A 1 229 ? 2.256 -3.935 14.121 1.00 96.69 229 SER A C 1
ATOM 1816 O O . SER A 1 229 ? 3.442 -3.592 14.113 1.00 96.69 229 SER A O 1
ATOM 1818 N N . TYR A 1 230 ? 1.623 -4.184 15.269 1.00 96.00 230 TYR A N 1
ATOM 1819 C CA . TYR A 1 230 ? 2.280 -4.146 16.573 1.00 96.00 230 TYR A CA 1
ATOM 1820 C C . TYR A 1 230 ? 3.401 -5.184 16.664 1.00 96.00 230 TYR A C 1
ATOM 1822 O O . TYR A 1 230 ? 4.521 -4.864 17.079 1.00 96.00 230 TYR A O 1
ATOM 1830 N N . ARG A 1 231 ? 3.129 -6.415 16.212 1.00 94.31 231 ARG A N 1
ATOM 1831 C CA . ARG A 1 231 ? 4.070 -7.545 16.274 1.00 94.31 231 ARG A CA 1
ATOM 1832 C C . ARG A 1 231 ? 5.345 -7.347 15.450 1.00 94.31 231 ARG A C 1
ATOM 1834 O O . ARG A 1 231 ? 6.357 -7.974 15.765 1.00 94.31 231 ARG A O 1
ATOM 1841 N N . VAL A 1 232 ? 5.356 -6.435 14.475 1.00 91.88 232 VAL A N 1
ATOM 1842 C CA . VAL A 1 232 ? 6.568 -6.054 13.722 1.00 91.88 232 VAL A CA 1
ATOM 1843 C C . VAL A 1 232 ? 7.694 -5.623 14.665 1.00 91.88 232 VAL A C 1
ATOM 1845 O O . VAL A 1 232 ? 8.799 -6.159 14.594 1.00 91.88 232 VAL A O 1
ATOM 1848 N N . GLY A 1 233 ? 7.399 -4.712 15.600 1.00 89.56 233 GLY A N 1
ATOM 1849 C CA . GLY A 1 233 ? 8.383 -4.220 16.570 1.00 89.56 233 GLY A CA 1
ATOM 1850 C C . GLY A 1 233 ? 8.799 -5.267 17.605 1.00 89.56 233 GLY A C 1
ATOM 1851 O O . GLY A 1 233 ? 9.855 -5.136 18.207 1.00 89.56 233 GLY A O 1
ATOM 1852 N N . ARG A 1 234 ? 8.013 -6.335 17.791 1.00 88.50 234 ARG A N 1
ATOM 1853 C CA . ARG A 1 234 ? 8.402 -7.474 18.639 1.00 88.50 234 ARG A CA 1
ATOM 1854 C C . ARG A 1 234 ? 9.301 -8.466 17.911 1.00 88.50 234 ARG A C 1
ATOM 1856 O O . ARG A 1 234 ? 10.151 -9.079 18.542 1.00 88.50 234 ARG A O 1
ATOM 1863 N N . THR A 1 235 ? 9.103 -8.620 16.606 1.00 84.94 235 THR A N 1
ATOM 1864 C CA . THR A 1 235 ? 9.854 -9.579 15.787 1.00 84.94 235 THR A CA 1
ATOM 1865 C C . THR A 1 235 ? 11.247 -9.042 15.449 1.00 84.94 235 THR A C 1
ATOM 1867 O O . THR A 1 235 ? 12.215 -9.794 15.462 1.00 84.94 235 THR A O 1
ATOM 1870 N N . TYR A 1 236 ? 11.371 -7.730 15.213 1.00 84.75 236 TYR A N 1
ATOM 1871 C CA . TYR A 1 236 ? 12.643 -7.080 14.868 1.00 84.75 236 TYR A CA 1
ATOM 1872 C C . TYR A 1 236 ? 12.884 -5.795 15.684 1.00 84.75 236 TYR A C 1
ATOM 1874 O O . TYR A 1 236 ? 13.023 -4.715 15.100 1.00 84.75 236 TYR A O 1
ATOM 1882 N N . PRO A 1 237 ? 12.966 -5.883 17.026 1.00 84.06 237 PRO A N 1
ATOM 1883 C CA . PRO A 1 237 ? 12.967 -4.721 17.923 1.00 84.06 237 PRO A CA 1
ATOM 1884 C C . PRO A 1 237 ? 14.152 -3.769 17.729 1.00 84.06 237 PRO A C 1
ATOM 1886 O O . PRO A 1 237 ? 14.049 -2.585 18.033 1.00 84.06 237 PRO A O 1
ATOM 1889 N N . ILE A 1 238 ? 15.276 -4.271 17.210 1.00 81.00 238 ILE A N 1
ATOM 1890 C CA . ILE A 1 238 ? 16.493 -3.475 17.002 1.00 81.00 238 ILE A CA 1
ATOM 1891 C C . ILE A 1 238 ? 16.348 -2.545 15.789 1.00 81.00 238 ILE A C 1
ATOM 1893 O O . ILE A 1 238 ? 16.860 -1.428 15.788 1.00 81.00 238 ILE A O 1
ATOM 1897 N N . ILE A 1 239 ? 15.665 -3.004 14.738 1.00 82.56 239 ILE A N 1
ATOM 1898 C CA . ILE A 1 239 ? 15.713 -2.364 13.415 1.00 82.56 239 ILE A CA 1
ATOM 1899 C C . ILE A 1 239 ? 14.376 -1.701 13.069 1.00 82.56 239 ILE A C 1
ATOM 1901 O O . ILE A 1 239 ? 14.344 -0.739 12.297 1.00 82.56 239 ILE A O 1
ATOM 1905 N N . LEU A 1 240 ? 13.267 -2.193 13.628 1.00 87.12 240 LEU A N 1
ATOM 1906 C CA . LEU A 1 240 ? 11.922 -1.795 13.237 1.00 87.12 240 LEU A CA 1
ATOM 1907 C C . LEU A 1 240 ? 11.061 -1.403 14.430 1.00 87.12 240 LEU A C 1
ATOM 1909 O O . LEU A 1 240 ? 11.144 -1.961 15.520 1.00 87.12 240 LEU A O 1
ATOM 1913 N N . LYS A 1 241 ? 10.179 -0.438 14.177 1.00 89.44 241 LYS A N 1
ATOM 1914 C CA . LYS A 1 241 ? 9.177 0.028 15.130 1.00 89.44 241 LYS A CA 1
ATOM 1915 C C . LYS A 1 241 ? 7.820 -0.567 14.768 1.00 89.44 241 LYS A C 1
ATOM 1917 O O . LYS A 1 241 ? 7.483 -0.686 13.587 1.00 89.44 241 LYS A O 1
ATOM 1922 N N . SER A 1 242 ? 7.033 -0.894 15.787 1.00 93.81 242 SER A N 1
ATOM 1923 C CA . SER A 1 242 ? 5.613 -1.219 15.637 1.00 93.81 242 SER A CA 1
ATOM 1924 C C . SER A 1 242 ? 4.867 -0.103 14.900 1.00 93.81 242 SER A C 1
ATOM 1926 O O . SER A 1 242 ? 5.272 1.063 14.959 1.00 93.81 242 SER A O 1
ATOM 1928 N N . TYR A 1 243 ? 3.756 -0.450 14.246 1.00 96.94 243 TYR A N 1
ATOM 1929 C CA . TYR A 1 243 ? 2.853 0.527 13.625 1.00 96.94 243 TYR A CA 1
AT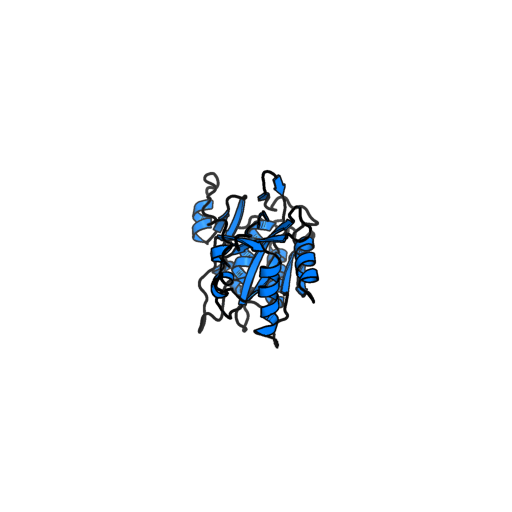OM 1930 C C . TYR A 1 243 ? 3.520 1.389 12.544 1.00 96.94 243 TYR A C 1
ATOM 1932 O O . TYR A 1 243 ? 3.292 2.599 12.475 1.00 96.94 243 TYR A O 1
ATOM 1940 N N . SER A 1 244 ? 4.389 0.780 11.734 1.00 97.44 244 SER A N 1
ATOM 1941 C CA . SER A 1 244 ? 5.098 1.465 10.650 1.00 97.44 244 SER A CA 1
ATOM 1942 C C . SER A 1 244 ? 4.157 1.744 9.473 1.00 97.44 244 SER A C 1
ATOM 1944 O O . SER A 1 244 ? 3.597 0.815 8.891 1.00 97.44 244 SER A O 1
ATOM 1946 N N . ILE A 1 245 ? 4.022 3.023 9.114 1.00 98.19 245 ILE A N 1
ATOM 1947 C CA . ILE A 1 245 ? 3.123 3.528 8.067 1.00 98.19 245 ILE A CA 1
ATOM 1948 C C . ILE A 1 245 ? 3.926 4.332 7.039 1.00 98.19 245 ILE A C 1
ATOM 1950 O O . ILE A 1 245 ? 4.682 5.231 7.414 1.00 98.19 245 ILE A O 1
ATOM 1954 N N . VAL A 1 246 ? 3.719 4.069 5.749 1.00 98.12 246 VAL A N 1
ATOM 1955 C CA . VAL A 1 246 ? 4.243 4.863 4.628 1.00 98.12 246 VAL A CA 1
ATOM 1956 C C . VAL A 1 246 ? 3.075 5.366 3.785 1.00 98.12 246 VAL A C 1
ATOM 1958 O O . VAL A 1 246 ? 2.176 4.607 3.453 1.00 98.12 246 VAL A O 1
ATOM 1961 N N . SER A 1 247 ? 3.052 6.656 3.465 1.00 97.44 247 SER A N 1
ATOM 1962 C CA . SER A 1 247 ? 1.943 7.271 2.715 1.00 97.44 247 SER A CA 1
ATOM 1963 C C . SER A 1 247 ? 2.393 8.535 2.001 1.00 97.44 247 SER A C 1
ATOM 1965 O O . SER A 1 247 ? 3.309 9.223 2.473 1.00 97.44 247 SER A O 1
ATOM 1967 N N . PHE A 1 248 ? 1.711 8.837 0.903 1.00 96.31 248 PHE A N 1
ATOM 1968 C CA . PHE A 1 248 ? 1.743 10.140 0.258 1.00 96.31 248 PHE A CA 1
ATOM 1969 C C . PHE A 1 248 ? 0.926 11.142 1.093 1.00 96.31 248 PHE A C 1
ATOM 1971 O O . PHE A 1 248 ? -0.078 10.749 1.690 1.00 96.31 248 PHE A O 1
ATOM 1978 N N . LYS A 1 249 ? 1.373 12.392 1.216 1.00 90.06 249 LYS A N 1
ATOM 1979 C CA . LYS A 1 249 ? 0.731 13.427 2.042 1.00 90.06 249 LYS A CA 1
ATOM 1980 C C . LYS A 1 249 ? 0.456 14.675 1.254 1.00 90.06 249 LYS A C 1
ATOM 1982 O O . LYS A 1 249 ? 1.443 15.114 0.637 1.00 90.06 249 LYS A O 1
#

Sequence (249 aa):
MESGVGFTELPDLHYSQSDKSSWKMYKVDDCLMANIYDEQEMKAREIGFRRCRDGSISFVQPPARGVGGWEGKCGQTFGANTLYSLCQKKVDPAQYFQSVFRDITPGVRPGILRRGMQKIFDSLGHDCPTDLGLWSYQTAKSDKNFISRIKTLNQPKFSHPNMISINRSGETVFRNPVGVLVQNPGGSYLHWVTIIDTLSGQDQDSCEMIVNHWDNQYQVPCSVIANWSYRVGRTYPIILKSYSIVSFK

Foldseek 3Di:
DDDDDDDDDDDPPPDDPLVLQALVVFFDWLQADFDPPPPCRVVLVVLQWGHTPQRAIFGAFDQADDDPSQARLQLLRLLQSQCCQFQVDRDNSCPPQVVQQDDPGRYGALVSSQRSSLVVLVVVPLSGCNVPWGKDKDADDALVRLLVVQQVQQQDPDDHPSHDWTHDPNDTDTTWWKWAWFQRRPDLDIHIWTFNDWDDDPDNQFIWTWIHDNSTIGTGGSVSSQVRQCCVCVSPVPRDHRSIMITID

Secondary structure (DSSP, 8-state):
--------PPP-----TTGGG-GGGGEEE--BB--TT-TTHHHHHHTTEEE-TTS-EEEPPPPPBSGGG-B-THHHHHHHHHHHHHH-----HHHHTTTTS--SSSS--HHHHHHHHHHHHHHHGGGTTGGG--EEEEE-SSHHHHHHHHHHHHS-SS--TTSPEEEETTEEEE---EEEEEEPTTSSSEEEEEEEEEEE-SSTT-EEEEEEETTEEEEEEHHHHHHHHHHHHHHSTTT--SSEEEEE-

pLDDT: mean 89.16, std 14.45, range [36.19, 98.56]

Radius of gyration: 19.66 Å; chains: 1; bounding box: 67×44×66 Å